Protein AF-A0A061S3H7-F1 (afdb_monomer)

Organism: NCBI:txid582737

Sequence (297 aa):
RRRPVGGPLERPPPAGASPGRLGCLPAARPLRHDGLQQRAEARIRPRRGGVPGLDLLPGVCPAAARQGRCPGGAGGQGDARGRAAIGAPHGLHCLRDSIAAFVAAGLTEPGEAVTSLGSTMAVKMISTVRIDSAAHGIYSHRLGDTWLVGGASNTGGAVLESFFTPEQLRALSERIDPVEPSGLDYYPLLRPGERFPISDPTMEPRLAPRPEDDARFLHGMLEGIARAEAKGYELLRELGASPLKRVLTAGGGASNPKWTAIRQRMLGVDVGVSPQAEASYGAALLARQGASVARAT

Foldseek 3Di:
DDDDDDDDDDDDDDDDDDDDDDDDDDDDDDDDDDDDDDDDPPDPDDPPDDDPPLVQFAAQPLPDDPDDDDPDDDPDPDDDDPCPDPPQDPRLDPDPLVVLLVLLLVDRDFQEKEWEQACWIKIWTKFLDFDDDPLLRWGWGDGHNIITIMGIWQAHVVLVVVPDDPVRLQVLLVVDDLVDQLPAQWQRHPAAAIRPPDRDNGHGGGQPPQDPRVSSSSRNSLLNVLLRVLSRLVSCVVRPGGHHAEYEYAYPCLPRVSSQSNNCVSNVHYYHHRPGSGSVSSSVSNSVVSVVVVVVD

Mean predicted aligned error: 15.89 Å

Nearest PDB structures (foldseek):
  5htn-assembly1_A  TM=9.778E-01  e=8.230E-30  Synechococcus elongatus PCC 7942 = FACHB-805
  5htr-assembly1_A  TM=9.796E-01  e=1.487E-29  Arabidopsis thaliana
  5hu2-assembly1_A  TM=9.783E-01  e=3.207E-29  Synechococcus elongatus PCC 7942 = FACHB-805
  5hty-assembly1_A  TM=9.858E-01  e=9.866E-29  Synechococcus elongatus PCC 7942 = FACHB-805
  5htj-assembly1_A  TM=9.754E-01  e=3.845E-28  Synechococcus elongatus PCC 7942 = FACHB-805

pLDDT: mean 72.45, std 28.97, range [24.91, 98.75]

Radius of gyration: 28.81 Å; Cα contacts (8 Å, |Δi|>4): 438; chains: 1; bounding box: 101×43×80 Å

Solvent-accessible surface area (backbone atoms only — not comparable to full-atom values): 17937 Å² total; per-residue (Å²): 135,81,87,83,90,79,87,87,84,88,87,85,85,91,84,91,85,89,87,87,79,89,83,83,85,84,89,83,83,88,84,85,79,86,87,79,92,76,88,80,87,76,79,81,73,82,78,91,68,81,70,87,72,73,90,59,67,59,54,67,65,74,76,73,98,7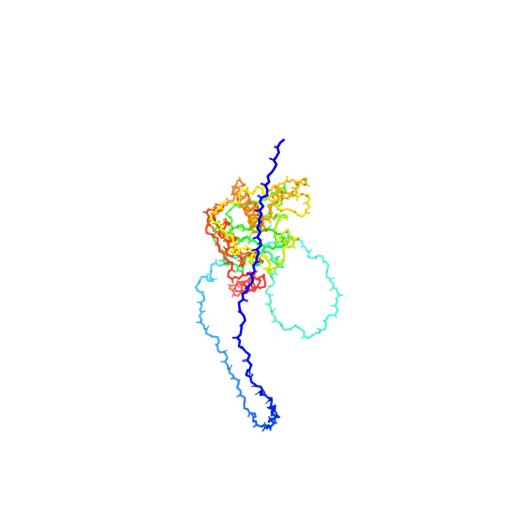4,73,77,78,78,85,70,86,78,92,64,96,71,77,94,81,74,80,75,80,75,82,69,62,96,66,80,68,89,71,55,56,77,57,19,23,49,55,31,48,68,72,72,50,68,9,34,30,41,38,33,32,30,56,40,29,35,44,37,31,30,9,78,40,83,45,73,33,81,76,36,60,28,42,56,41,76,39,40,96,30,17,41,29,34,38,51,26,66,31,38,42,49,47,50,57,74,77,37,53,76,68,50,50,54,62,34,45,73,72,48,64,46,86,57,80,70,85,49,85,30,45,50,39,85,54,63,32,30,40,19,65,54,66,33,73,74,43,65,52,30,68,68,86,70,58,91,51,62,40,58,39,48,43,14,43,55,50,16,48,35,49,46,50,39,47,34,56,49,51,43,38,76,72,56,33,42,66,81,57,34,34,30,24,26,50,75,54,40,78,36,68,47,57,39,45,35,36,22,69,67,60,73,35,59,55,45,63,35,91,33,56,47,30,68,58,13,46,51,53,50,52,52,49,54,49,52,53,69,70,74,109

InterPro domains:
  IPR018485 Carbohydrate kinase FGGY, C-terminal [PF02782] (117-287)
  IPR043129 ATPase, nucleotide binding domain [SSF53067] (109-293)

Structure (mmCIF, N/CA/C/O backbone):
data_AF-A0A061S3H7-F1
#
_entry.id   AF-A0A061S3H7-F1
#
loop_
_atom_site.group_PDB
_atom_site.id
_atom_site.type_symbol
_atom_site.label_atom_id
_atom_site.label_alt_id
_atom_site.label_comp_id
_atom_site.label_asym_id
_atom_site.label_entity_id
_atom_site.label_seq_id
_atom_site.pdbx_PDB_ins_code
_atom_site.Cartn_x
_atom_site.Cartn_y
_atom_site.Cartn_z
_atom_site.occupancy
_atom_site.B_iso_or_equiv
_atom_site.auth_seq_id
_atom_site.auth_comp_id
_atom_site.auth_asym_id
_atom_site.auth_atom_id
_atom_site.pdbx_PDB_model_num
ATOM 1 N N . ARG A 1 1 ? -59.506 9.560 35.217 1.00 39.44 1 ARG A N 1
ATOM 2 C CA . ARG A 1 1 ? -59.726 8.529 36.261 1.00 39.44 1 ARG A CA 1
ATOM 3 C C . ARG A 1 1 ? -58.463 7.668 36.369 1.00 39.44 1 ARG A C 1
ATOM 5 O O . ARG A 1 1 ? -58.117 7.046 35.384 1.00 39.44 1 ARG A O 1
ATOM 12 N N . ARG A 1 2 ? -57.823 7.702 37.550 1.00 41.16 2 ARG A N 1
ATOM 13 C CA . ARG A 1 2 ? -56.927 6.708 38.193 1.00 41.16 2 ARG A CA 1
ATOM 14 C C . ARG A 1 2 ? -55.658 6.200 37.461 1.00 41.16 2 ARG A C 1
ATOM 16 O O . ARG A 1 2 ? -55.736 5.314 36.625 1.00 41.16 2 ARG A O 1
ATOM 23 N N . ARG A 1 3 ? -54.485 6.656 37.942 1.00 43.62 3 ARG A N 1
ATOM 24 C CA . ARG A 1 3 ? -53.347 5.768 38.307 1.00 43.62 3 ARG A CA 1
ATOM 25 C C . ARG A 1 3 ? -53.706 4.993 39.598 1.00 43.62 3 ARG A C 1
ATOM 27 O O . ARG A 1 3 ? -54.633 5.442 40.285 1.00 43.62 3 ARG A O 1
ATOM 34 N N . PRO A 1 4 ? -53.035 3.873 39.941 1.00 58.12 4 PRO A N 1
ATOM 35 C CA . PRO A 1 4 ? -51.851 3.928 40.836 1.00 58.12 4 PRO A CA 1
ATOM 36 C C . PRO A 1 4 ? -50.729 2.893 40.494 1.00 58.12 4 PRO A C 1
ATOM 38 O O . PRO A 1 4 ? -50.997 1.939 39.780 1.00 58.12 4 PRO A O 1
ATOM 41 N N . VAL A 1 5 ? -49.429 3.192 40.716 1.00 42.44 5 VAL A N 1
ATOM 42 C CA . VAL A 1 5 ? -48.539 2.828 41.874 1.00 42.44 5 VAL A CA 1
ATOM 43 C C . VAL A 1 5 ? -48.211 1.317 41.921 1.00 42.44 5 VAL A C 1
ATOM 45 O O . VAL A 1 5 ? -49.127 0.521 41.812 1.00 42.44 5 VAL A O 1
ATOM 48 N N . GLY A 1 6 ? -46.982 0.814 42.098 1.00 35.44 6 GLY A N 1
ATOM 49 C CA . GLY A 1 6 ? -45.671 1.391 42.418 1.00 35.44 6 GLY A CA 1
ATOM 50 C C . GLY A 1 6 ? -44.585 0.291 42.468 1.00 35.44 6 GLY A C 1
ATOM 51 O O . GLY A 1 6 ? -44.902 -0.893 42.389 1.00 35.44 6 GLY A O 1
ATOM 52 N N . GLY A 1 7 ? -43.310 0.687 42.590 1.00 34.28 7 GLY A N 1
ATOM 53 C CA . GLY A 1 7 ? -42.238 -0.188 43.111 1.00 34.28 7 GLY A CA 1
ATOM 54 C C . GLY A 1 7 ? -42.396 -0.406 44.629 1.00 34.28 7 GLY A C 1
ATOM 55 O O . GLY A 1 7 ? -43.337 0.163 45.194 1.00 34.28 7 GLY A O 1
ATOM 56 N N . PRO A 1 8 ? -41.487 -1.134 45.326 1.00 50.72 8 PRO A N 1
ATOM 57 C CA . PRO A 1 8 ? -40.134 -0.586 45.526 1.00 50.72 8 PRO A CA 1
ATOM 58 C C . PRO A 1 8 ? -38.963 -1.566 45.875 1.00 50.72 8 PRO A C 1
ATOM 60 O O . PRO A 1 8 ? -39.169 -2.709 46.264 1.00 50.72 8 PRO A O 1
ATOM 63 N N . LEU A 1 9 ? -37.749 -0.986 45.852 1.00 36.88 9 LEU A N 1
ATOM 64 C CA . LEU A 1 9 ? -36.604 -1.118 46.789 1.00 36.88 9 LEU A CA 1
ATOM 65 C C . LEU A 1 9 ? -35.600 -2.299 46.745 1.00 36.88 9 LEU A C 1
ATOM 67 O O . LEU A 1 9 ? -35.912 -3.459 46.989 1.00 36.88 9 LEU A O 1
ATOM 71 N N . GLU A 1 10 ? -34.335 -1.886 46.575 1.00 37.03 10 GLU A N 1
ATOM 72 C CA . GLU A 1 10 ? -33.063 -2.545 46.909 1.00 37.03 10 GLU A CA 1
ATOM 73 C C . GLU A 1 10 ? -32.956 -3.006 48.375 1.00 37.03 10 GLU A C 1
ATOM 75 O O . GLU A 1 10 ? -33.567 -2.396 49.253 1.00 37.03 10 GLU A O 1
ATOM 80 N N . ARG A 1 11 ? -32.048 -3.965 48.652 1.00 36.50 11 ARG A N 1
ATOM 81 C CA . ARG A 1 11 ? -31.062 -3.912 49.762 1.00 36.50 11 ARG A CA 1
ATOM 82 C C . ARG A 1 11 ? -29.908 -4.947 49.589 1.00 36.50 11 ARG A C 1
ATOM 84 O O . ARG A 1 11 ? -30.074 -5.889 48.821 1.00 36.50 11 ARG A O 1
ATOM 91 N N . PRO A 1 12 ? -28.746 -4.738 50.257 1.00 43.50 12 PRO A N 1
ATOM 92 C CA . PRO A 1 12 ? -27.387 -5.136 49.829 1.00 43.50 12 PRO A CA 1
ATOM 93 C C . PRO A 1 12 ? -26.821 -6.365 50.619 1.00 43.50 12 PRO A C 1
ATOM 95 O O . PRO A 1 12 ? -27.596 -7.012 51.326 1.00 43.50 12 PRO A O 1
ATOM 98 N N . PRO A 1 13 ? -25.519 -6.748 50.501 1.00 49.12 13 PRO A N 1
ATOM 99 C CA . PRO A 1 13 ? -25.018 -8.085 50.852 1.00 49.12 13 PRO A CA 1
ATOM 100 C C . PRO A 1 13 ? -24.582 -8.213 52.326 1.00 49.12 13 PRO A C 1
ATOM 102 O O . PRO A 1 13 ? -24.396 -7.199 53.004 1.00 49.12 13 PRO A O 1
ATOM 105 N N . PRO A 1 14 ? -24.347 -9.439 52.833 1.00 49.34 14 PRO A N 1
ATOM 106 C CA . PRO A 1 14 ? -23.778 -9.631 54.160 1.00 49.34 14 PRO A CA 1
ATOM 107 C C . PRO A 1 14 ? -22.241 -9.553 54.170 1.00 49.34 14 PRO A C 1
ATOM 109 O O . PRO A 1 14 ? -21.552 -10.046 53.278 1.00 49.34 14 PRO A O 1
ATOM 112 N N . ALA A 1 15 ? -21.731 -8.943 55.239 1.00 34.44 15 ALA A N 1
ATOM 113 C CA . ALA A 1 15 ? -20.329 -8.825 55.618 1.00 34.44 15 ALA A CA 1
ATOM 114 C C . ALA A 1 15 ? -19.895 -9.951 56.579 1.00 34.44 15 ALA A C 1
ATOM 116 O O . ALA A 1 15 ? -20.720 -10.463 57.334 1.00 34.44 15 ALA A O 1
ATOM 117 N N . GLY A 1 16 ? -18.584 -10.229 56.644 1.00 30.44 16 GLY A N 1
ATOM 118 C CA . GLY A 1 16 ? -17.950 -10.739 57.868 1.00 30.44 16 GLY A CA 1
ATOM 119 C C . GLY A 1 16 ? -16.789 -11.721 57.688 1.00 30.44 16 GLY A C 1
ATOM 120 O O . GLY A 1 16 ? -17.028 -12.916 57.584 1.00 30.44 16 GLY A O 1
ATOM 121 N N . ALA A 1 17 ? -15.546 -11.220 57.752 1.00 29.94 17 ALA A N 1
ATOM 122 C CA . ALA A 1 17 ? -14.460 -11.735 58.610 1.00 29.94 17 ALA A CA 1
ATOM 123 C C . ALA A 1 17 ? -13.180 -10.879 58.442 1.00 29.94 17 ALA A C 1
ATOM 125 O O . ALA A 1 17 ? -12.615 -10.792 57.354 1.00 29.94 17 ALA A O 1
ATOM 126 N N . SER A 1 18 ? -12.741 -10.246 59.535 1.00 31.77 18 SER A N 1
ATOM 127 C CA . SER A 1 18 ? -11.496 -9.460 59.675 1.00 31.77 18 SER A CA 1
ATOM 128 C C . SER A 1 18 ? -10.339 -10.337 60.243 1.00 31.77 18 SER A C 1
ATOM 130 O O . SER A 1 18 ? -10.471 -11.557 60.264 1.00 31.77 18 SER A O 1
ATOM 132 N N . PRO A 1 19 ? -9.207 -9.790 60.745 1.00 38.84 19 PRO A N 1
ATOM 133 C CA . PRO A 1 19 ? -7.972 -9.559 59.992 1.00 38.84 19 PRO A CA 1
ATOM 134 C C . PRO A 1 19 ? -6.742 -10.304 60.575 1.00 38.84 19 PRO A C 1
ATOM 136 O O . PRO A 1 19 ? -6.581 -10.443 61.788 1.00 38.84 19 PRO A O 1
ATOM 139 N N . GLY A 1 20 ? -5.822 -10.736 59.708 1.00 28.61 20 GLY A N 1
ATOM 140 C CA . GLY A 1 20 ? -4.543 -11.359 60.077 1.00 28.61 20 GLY A CA 1
ATOM 141 C C . GLY A 1 20 ? -3.378 -10.364 60.096 1.00 28.61 20 GLY A C 1
ATOM 142 O O . GLY A 1 20 ? -3.193 -9.590 59.165 1.00 28.61 20 GLY A O 1
ATOM 143 N N . ARG A 1 21 ? -2.628 -10.391 61.197 1.00 29.12 21 ARG A N 1
ATOM 144 C CA . ARG A 1 21 ? -1.597 -9.452 61.666 1.00 29.12 21 ARG A CA 1
ATOM 145 C C . ARG A 1 21 ? -0.281 -9.405 60.863 1.00 29.12 21 ARG A C 1
ATOM 147 O O . ARG A 1 21 ? 0.168 -10.413 60.341 1.00 29.12 21 ARG A O 1
ATOM 154 N N . LEU A 1 22 ? 0.343 -8.221 60.954 1.00 26.39 22 LEU A N 1
ATOM 155 C CA . LEU A 1 22 ? 1.768 -7.875 61.152 1.00 26.39 22 LEU A CA 1
ATOM 156 C C . LEU A 1 22 ? 2.885 -8.759 60.560 1.00 26.39 22 LEU A C 1
ATOM 158 O O . LEU A 1 22 ? 3.053 -9.913 60.935 1.00 26.39 22 LEU A O 1
ATOM 162 N N . GLY A 1 23 ? 3.810 -8.098 59.853 1.00 26.81 23 GLY A N 1
ATOM 163 C CA . GLY A 1 23 ? 5.184 -8.567 59.665 1.00 26.81 23 GLY A CA 1
ATOM 164 C C . GLY A 1 23 ? 6.078 -7.510 59.015 1.00 26.81 23 GLY A C 1
ATOM 165 O O . GLY A 1 23 ? 6.097 -7.377 57.797 1.00 26.81 23 GLY A O 1
ATOM 166 N N . CYS A 1 24 ? 6.796 -6.744 59.837 1.00 25.70 24 CYS A N 1
ATOM 167 C CA . CYS A 1 24 ? 7.826 -5.792 59.426 1.00 25.70 24 CYS A CA 1
ATOM 168 C C . CYS A 1 24 ? 9.100 -6.487 58.892 1.00 25.70 24 CYS A C 1
ATOM 170 O O . CYS A 1 24 ? 9.495 -7.537 59.386 1.00 25.70 24 CYS A O 1
ATOM 172 N N . LEU A 1 25 ? 9.733 -5.808 57.926 1.00 27.42 25 LEU A N 1
ATOM 173 C CA . LEU A 1 25 ? 11.150 -5.773 57.498 1.00 27.42 25 LEU A CA 1
ATOM 174 C C . LEU A 1 25 ? 12.216 -6.292 58.507 1.00 27.42 25 LEU A C 1
ATOM 176 O O . LEU A 1 25 ? 12.049 -6.122 59.714 1.00 27.42 25 LEU A O 1
ATOM 180 N N . PRO A 1 26 ? 13.379 -6.792 58.023 1.00 32.06 26 PRO A N 1
ATOM 181 C CA . PRO A 1 26 ? 14.458 -5.851 57.700 1.00 32.06 26 PRO A CA 1
ATOM 182 C C . PRO A 1 26 ? 15.217 -6.110 56.392 1.00 32.06 26 PRO A C 1
ATOM 184 O O . PRO A 1 26 ? 15.457 -7.234 55.959 1.00 32.06 26 PRO A O 1
ATOM 187 N N . ALA A 1 27 ? 15.664 -4.995 55.818 1.00 30.27 27 ALA A N 1
ATOM 188 C CA . ALA A 1 27 ? 16.750 -4.915 54.860 1.00 30.27 27 ALA A CA 1
ATOM 189 C C . ALA A 1 27 ? 18.081 -5.338 55.509 1.00 30.27 27 ALA A C 1
ATOM 191 O O . ALA A 1 27 ? 18.390 -4.919 56.626 1.00 30.27 27 ALA A O 1
ATOM 192 N N . ALA A 1 28 ? 18.899 -6.093 54.774 1.00 29.50 28 ALA A N 1
ATOM 193 C CA . ALA A 1 28 ? 20.300 -6.336 55.096 1.00 29.50 28 ALA A CA 1
ATOM 194 C C . ALA A 1 28 ? 21.206 -5.791 53.978 1.00 29.50 28 ALA A C 1
ATOM 196 O O . ALA A 1 28 ? 20.881 -5.829 52.795 1.00 29.50 28 ALA A O 1
ATOM 197 N N . ARG A 1 29 ? 22.312 -5.205 54.434 1.00 29.91 29 ARG A N 1
ATOM 198 C CA . ARG A 1 29 ? 23.275 -4.312 53.773 1.00 29.91 29 ARG A CA 1
ATOM 199 C C . ARG A 1 29 ? 24.302 -5.056 52.882 1.00 29.91 29 ARG A C 1
ATOM 201 O O . ARG A 1 29 ? 24.306 -6.282 52.863 1.00 29.91 29 ARG A O 1
ATOM 208 N N . PRO A 1 30 ? 25.162 -4.328 52.135 1.00 31.45 30 PRO A N 1
ATOM 209 C CA . PRO A 1 30 ? 25.838 -4.820 50.938 1.00 31.45 30 PRO A CA 1
ATOM 210 C C . PRO A 1 30 ? 27.114 -5.606 51.249 1.00 31.45 30 PRO A C 1
ATOM 212 O O . PRO A 1 30 ? 27.861 -5.255 52.161 1.00 31.45 30 PRO A O 1
ATOM 215 N N . LEU A 1 31 ? 27.419 -6.598 50.414 1.00 28.25 31 LEU A N 1
ATOM 216 C CA . LEU A 1 31 ? 28.739 -7.219 50.358 1.00 28.25 31 LEU A CA 1
ATOM 217 C C . LEU A 1 31 ? 29.542 -6.582 49.221 1.00 28.25 31 LEU A C 1
ATOM 219 O O . LEU A 1 31 ? 29.260 -6.791 48.043 1.00 28.25 31 LEU A O 1
ATOM 223 N N . ARG A 1 32 ? 30.553 -5.794 49.598 1.00 26.86 32 ARG A N 1
ATOM 224 C CA . ARG A 1 32 ? 31.748 -5.594 48.777 1.00 26.86 32 ARG A CA 1
ATOM 225 C C . ARG A 1 32 ? 32.655 -6.800 48.994 1.00 26.86 32 ARG A C 1
ATOM 227 O O . ARG A 1 32 ? 32.932 -7.133 50.142 1.00 26.86 32 ARG A O 1
ATOM 234 N N . HIS A 1 33 ? 33.170 -7.375 47.918 1.00 30.95 33 HIS A N 1
ATOM 235 C CA . HIS A 1 33 ? 34.517 -7.928 47.923 1.00 30.95 33 HIS A CA 1
ATOM 236 C C . HIS A 1 33 ? 35.114 -7.803 46.523 1.00 30.95 33 HIS A C 1
ATOM 238 O O . HIS A 1 33 ? 34.545 -8.266 45.537 1.00 30.95 33 HIS A O 1
ATOM 244 N N . ASP A 1 34 ? 36.240 -7.100 46.484 1.00 28.55 34 ASP A N 1
ATOM 245 C CA . ASP A 1 34 ? 37.143 -6.966 45.355 1.00 28.55 34 ASP A CA 1
ATOM 246 C C . ASP A 1 34 ? 37.709 -8.317 44.906 1.00 28.55 34 ASP A C 1
ATOM 248 O O . ASP A 1 34 ? 37.960 -9.205 45.721 1.00 28.55 34 ASP A O 1
ATOM 252 N N . GLY A 1 35 ? 38.041 -8.378 43.614 1.00 26.84 35 GLY A N 1
ATOM 253 C CA . GLY A 1 35 ? 39.156 -9.178 43.119 1.00 26.84 35 GLY A CA 1
ATOM 254 C C . GLY A 1 35 ? 38.777 -10.452 42.376 1.00 26.84 35 GLY A C 1
ATOM 255 O O . GLY A 1 35 ? 38.646 -11.506 42.980 1.00 26.84 35 GLY A O 1
ATOM 256 N N . LEU A 1 36 ? 38.731 -10.375 41.043 1.00 29.34 36 LEU A N 1
ATOM 257 C CA . LEU A 1 36 ? 39.666 -11.112 40.182 1.00 29.34 36 LEU A CA 1
ATOM 258 C C . LEU A 1 36 ? 39.387 -10.809 38.707 1.00 29.34 36 LEU A C 1
ATOM 260 O O . LEU A 1 36 ? 38.367 -11.178 38.131 1.00 29.34 36 LEU A O 1
ATOM 264 N N . GLN A 1 37 ? 40.357 -10.128 38.100 1.00 31.62 37 GLN A N 1
ATOM 265 C CA . GLN A 1 37 ? 40.555 -10.078 36.661 1.00 31.62 37 GLN A CA 1
ATOM 266 C C . GLN A 1 37 ? 40.664 -11.504 36.117 1.00 31.62 37 GLN A C 1
ATOM 268 O O . GLN A 1 37 ? 41.562 -12.236 36.522 1.00 31.62 37 GLN A O 1
ATOM 273 N N . GLN A 1 38 ? 39.846 -11.858 35.130 1.00 28.80 38 GLN A N 1
ATOM 274 C CA . GLN A 1 38 ? 40.261 -12.787 34.084 1.00 28.80 38 GLN A CA 1
ATOM 275 C C . GLN A 1 38 ? 39.504 -12.487 32.790 1.00 28.80 38 GLN A C 1
ATOM 277 O O . GLN A 1 38 ? 38.282 -12.380 32.739 1.00 28.80 38 GLN A O 1
ATOM 282 N N . ARG A 1 39 ? 40.307 -12.258 31.753 1.00 30.11 39 ARG A N 1
ATOM 283 C CA . ARG A 1 39 ? 39.935 -11.901 30.389 1.00 30.11 39 ARG A CA 1
ATOM 284 C C . ARG A 1 39 ? 39.116 -13.026 29.754 1.00 30.11 39 ARG A C 1
ATOM 286 O O . ARG A 1 39 ? 39.580 -14.159 29.712 1.00 30.11 39 ARG A O 1
ATOM 293 N N . ALA A 1 40 ? 37.973 -12.688 29.167 1.00 27.59 40 ALA A N 1
ATOM 294 C CA . ALA A 1 40 ? 37.271 -13.541 28.213 1.00 27.59 40 ALA A CA 1
ATOM 295 C C . ALA A 1 40 ? 37.192 -12.820 26.859 1.00 27.59 40 ALA A C 1
ATOM 297 O O . ALA A 1 40 ? 36.178 -12.231 26.493 1.00 27.59 40 ALA A O 1
ATOM 298 N N . GLU A 1 41 ? 38.293 -12.856 26.106 1.00 29.50 41 GLU A N 1
ATOM 299 C CA . GLU A 1 41 ? 38.281 -12.600 24.664 1.00 29.50 41 GLU A CA 1
ATOM 300 C C . GLU A 1 41 ? 37.676 -13.826 23.962 1.00 29.50 41 GLU A C 1
ATOM 302 O O . GLU A 1 41 ? 38.378 -14.715 23.479 1.00 29.50 41 GLU A O 1
ATOM 307 N N . ALA A 1 42 ? 36.346 -13.902 23.916 1.00 27.47 42 ALA A N 1
ATOM 308 C CA . ALA A 1 42 ? 35.659 -14.868 23.071 1.00 27.47 42 ALA A CA 1
ATOM 309 C C . ALA A 1 42 ? 35.691 -14.367 21.619 1.00 27.47 42 ALA A C 1
ATOM 311 O O . ALA A 1 42 ? 34.879 -13.547 21.192 1.00 27.47 42 ALA A O 1
ATOM 312 N N . ARG A 1 43 ? 36.662 -14.872 20.849 1.00 26.41 43 ARG A N 1
ATOM 313 C CA . ARG A 1 43 ? 36.707 -14.766 19.385 1.00 26.41 43 ARG A CA 1
ATOM 314 C C . ARG A 1 43 ? 35.405 -15.301 18.784 1.00 26.41 43 ARG A C 1
ATOM 316 O O . ARG A 1 43 ? 35.239 -16.510 18.631 1.00 26.41 43 ARG A O 1
ATOM 323 N N . ILE A 1 44 ? 34.524 -14.404 18.352 1.00 27.41 44 ILE A N 1
ATOM 324 C CA . ILE A 1 44 ? 33.447 -14.735 17.419 1.00 27.41 44 ILE A CA 1
ATOM 325 C C . ILE A 1 44 ? 34.105 -14.991 16.056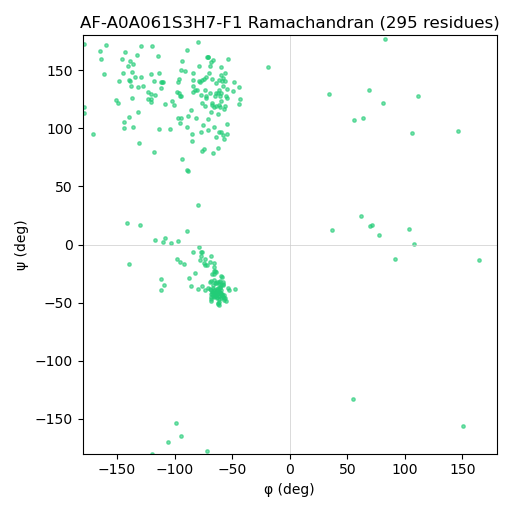 1.00 27.41 44 ILE A C 1
ATOM 327 O O . ILE A 1 44 ? 34.464 -14.066 15.330 1.00 27.41 44 ILE A O 1
ATOM 331 N N . ARG A 1 45 ? 34.317 -16.267 15.713 1.00 24.91 45 ARG A N 1
ATOM 332 C CA . ARG A 1 45 ? 34.593 -16.665 14.326 1.00 24.91 45 ARG A CA 1
ATOM 333 C C . ARG A 1 45 ? 33.285 -16.534 13.536 1.00 24.91 45 ARG A C 1
ATOM 335 O O . ARG A 1 45 ? 32.297 -17.139 13.954 1.00 24.91 45 ARG A O 1
ATOM 342 N N . PRO A 1 46 ? 33.241 -15.827 12.396 1.00 28.17 46 PRO A N 1
ATOM 343 C CA . PRO A 1 46 ? 32.057 -15.854 11.554 1.00 28.17 46 PRO A CA 1
ATOM 344 C C . PRO A 1 46 ? 31.923 -17.259 10.957 1.00 28.17 46 PRO A C 1
ATOM 346 O O . PRO A 1 46 ? 32.817 -17.743 10.257 1.00 28.17 46 PRO A O 1
ATOM 349 N N . ARG A 1 47 ? 30.806 -17.939 11.244 1.00 26.19 47 ARG A N 1
ATOM 350 C CA . ARG A 1 47 ? 30.400 -19.117 10.472 1.00 26.19 47 ARG A CA 1
ATOM 351 C C . ARG A 1 47 ? 30.179 -18.660 9.030 1.00 26.19 47 ARG A C 1
ATOM 353 O O . ARG A 1 47 ? 29.328 -17.813 8.776 1.00 26.19 47 ARG A O 1
ATOM 360 N N . ARG A 1 48 ? 30.932 -19.238 8.089 1.00 32.19 48 ARG A N 1
ATOM 361 C CA . ARG A 1 48 ? 30.603 -19.229 6.657 1.00 32.19 48 ARG A CA 1
ATOM 362 C C . ARG A 1 48 ? 29.339 -20.069 6.454 1.00 32.19 48 ARG A C 1
ATOM 364 O O . ARG A 1 48 ? 29.419 -21.237 6.102 1.00 32.19 48 ARG A O 1
ATOM 371 N N . GLY A 1 49 ? 28.184 -19.490 6.752 1.00 27.12 49 GLY A N 1
ATOM 372 C CA . GLY A 1 49 ? 26.899 -19.950 6.245 1.00 27.12 49 GLY A CA 1
ATOM 373 C C . GLY A 1 49 ? 26.488 -18.978 5.155 1.00 27.12 49 GLY A C 1
ATOM 374 O O . GLY A 1 49 ? 26.060 -17.870 5.466 1.00 27.12 49 GLY A O 1
ATOM 375 N N . GLY A 1 50 ? 26.708 -19.343 3.892 1.00 27.52 50 GLY A N 1
ATOM 376 C CA . GLY A 1 50 ? 26.142 -18.594 2.776 1.00 27.52 50 GLY A CA 1
ATOM 377 C C . GLY A 1 50 ? 24.623 -18.625 2.896 1.00 27.52 50 GLY A C 1
ATOM 378 O O . GLY A 1 50 ? 24.043 -19.693 3.075 1.00 27.52 50 GLY A O 1
ATOM 379 N N . VAL A 1 51 ? 23.991 -17.456 2.849 1.00 34.44 51 VAL A N 1
ATOM 380 C CA . VAL A 1 51 ? 22.537 -17.360 2.712 1.00 34.44 51 VAL A CA 1
ATOM 381 C C . VAL A 1 51 ? 22.223 -17.727 1.253 1.00 34.44 51 VAL A C 1
ATOM 383 O O . VAL A 1 51 ? 22.757 -17.060 0.361 1.00 34.44 51 VAL A O 1
ATOM 386 N N . PRO A 1 52 ? 21.443 -18.787 0.972 1.00 27.78 52 PRO A N 1
ATOM 387 C CA . PRO A 1 52 ? 21.121 -19.166 -0.403 1.00 27.78 52 PRO A CA 1
ATOM 388 C C . PRO A 1 52 ? 20.346 -18.034 -1.099 1.00 27.78 52 PRO A C 1
ATOM 390 O O . PRO A 1 52 ? 19.407 -17.501 -0.515 1.00 27.78 52 PRO A O 1
ATOM 393 N N . GLY A 1 53 ? 20.740 -17.662 -2.324 1.00 34.28 53 GLY A N 1
ATOM 394 C CA . GLY A 1 53 ? 20.023 -16.686 -3.169 1.00 34.28 53 GLY A CA 1
ATOM 395 C C . GLY A 1 53 ? 20.680 -15.308 -3.359 1.00 34.28 53 GLY A C 1
ATOM 396 O O . GLY A 1 53 ? 20.133 -14.469 -4.064 1.00 34.28 53 GLY A O 1
ATOM 397 N N . LEU A 1 54 ? 21.857 -15.050 -2.775 1.00 37.47 54 LEU A N 1
ATOM 398 C CA . LEU A 1 54 ? 22.512 -13.728 -2.818 1.00 37.47 54 LEU A CA 1
ATOM 399 C C . LEU A 1 54 ? 23.159 -13.339 -4.162 1.00 37.47 54 LEU A C 1
ATOM 401 O O . LEU A 1 54 ? 23.433 -12.156 -4.363 1.00 37.47 54 LEU A O 1
ATOM 405 N N . ASP A 1 55 ? 23.383 -14.297 -5.063 1.00 36.41 55 ASP A N 1
ATOM 406 C CA . ASP A 1 55 ? 23.946 -14.051 -6.403 1.00 36.41 55 ASP A CA 1
ATOM 407 C C . ASP A 1 55 ? 22.901 -13.504 -7.400 1.00 36.41 55 ASP A C 1
ATOM 409 O O . ASP A 1 55 ? 23.232 -13.199 -8.542 1.00 36.41 55 ASP A O 1
ATOM 413 N N . LEU A 1 56 ? 21.640 -13.357 -6.968 1.00 38.56 56 LEU A N 1
ATOM 414 C CA . LEU A 1 56 ? 20.499 -12.984 -7.813 1.00 38.56 56 LEU A CA 1
ATOM 415 C C . LEU A 1 56 ? 20.049 -11.523 -7.667 1.00 38.56 56 LEU A C 1
ATOM 417 O O . LEU A 1 56 ? 19.092 -11.123 -8.324 1.00 38.56 56 LEU A O 1
ATOM 421 N N . LEU A 1 57 ? 20.705 -10.701 -6.835 1.00 41.97 57 LEU A N 1
ATOM 422 C CA . LEU A 1 57 ? 20.325 -9.288 -6.731 1.00 41.97 57 LEU A CA 1
ATOM 423 C C . LEU A 1 57 ? 20.617 -8.580 -8.068 1.00 41.97 57 LEU A C 1
ATOM 425 O O . LEU A 1 57 ? 21.783 -8.526 -8.473 1.00 41.97 57 LEU A O 1
ATOM 429 N N . PRO A 1 58 ? 19.608 -8.020 -8.763 1.00 44.81 58 PRO A N 1
ATOM 430 C CA . PRO A 1 58 ? 19.820 -7.360 -10.042 1.00 44.81 58 PRO A CA 1
ATOM 431 C C . PRO A 1 58 ? 20.793 -6.197 -9.857 1.00 44.81 58 PRO A C 1
ATOM 433 O O . PRO A 1 58 ? 20.575 -5.307 -9.034 1.00 44.81 58 PRO A O 1
ATOM 436 N N . GLY A 1 59 ? 21.887 -6.211 -10.620 1.00 38.94 59 GLY A N 1
ATOM 437 C CA . GLY A 1 59 ? 22.897 -5.163 -10.556 1.00 38.94 59 GLY A CA 1
ATOM 438 C C . GLY A 1 59 ? 22.267 -3.801 -10.824 1.00 38.94 59 GLY A C 1
ATOM 439 O O . GLY A 1 59 ? 21.767 -3.536 -11.918 1.00 38.94 59 GLY A O 1
ATOM 440 N N . VAL A 1 60 ? 22.294 -2.903 -9.842 1.00 43.22 60 VAL A N 1
ATOM 441 C CA . VAL A 1 60 ? 22.021 -1.489 -10.105 1.00 43.22 60 VAL A CA 1
ATOM 442 C C . VAL A 1 60 ? 23.164 -1.007 -10.991 1.00 43.22 60 VAL A C 1
ATOM 444 O O . VAL A 1 60 ? 24.275 -0.802 -10.501 1.00 43.22 60 VAL A O 1
ATOM 447 N N . CYS A 1 61 ? 22.944 -0.890 -12.307 1.00 34.22 61 CYS A N 1
ATOM 448 C CA . CYS A 1 61 ? 23.997 -0.335 -13.149 1.00 34.22 61 CYS A CA 1
ATOM 449 C C . CYS A 1 61 ? 24.315 1.080 -12.678 1.00 34.22 61 CYS A C 1
ATOM 451 O O . CYS A 1 61 ? 23.397 1.818 -12.300 1.00 34.22 61 CYS A O 1
ATOM 453 N N . PRO A 1 62 ? 25.584 1.497 -12.781 1.00 32.59 62 PRO A N 1
ATOM 454 C CA . PRO A 1 62 ? 25.923 2.901 -12.696 1.00 32.59 62 PRO A CA 1
ATOM 455 C C . PRO A 1 62 ? 25.204 3.601 -13.853 1.00 32.59 62 PRO A C 1
ATOM 457 O O . PRO A 1 62 ? 25.638 3.556 -15.003 1.00 32.59 62 PRO A O 1
ATOM 460 N N . ALA A 1 63 ? 24.037 4.181 -13.575 1.00 32.22 63 ALA A N 1
ATOM 461 C CA . ALA A 1 63 ? 23.331 4.982 -14.552 1.00 32.22 63 ALA A CA 1
ATOM 462 C C . ALA A 1 63 ? 24.254 6.145 -14.928 1.00 32.22 63 ALA A C 1
ATOM 464 O O . ALA A 1 63 ? 24.674 6.932 -14.081 1.00 32.22 63 ALA A O 1
ATOM 465 N N . ALA A 1 64 ? 24.608 6.177 -16.209 1.00 30.33 64 ALA A N 1
ATOM 466 C CA . ALA A 1 64 ? 25.491 7.138 -16.835 1.00 30.33 64 ALA A CA 1
ATOM 467 C C . ALA A 1 64 ? 25.207 8.582 -16.388 1.00 30.33 64 ALA A C 1
ATOM 469 O O . ALA A 1 64 ? 24.106 9.083 -16.590 1.00 30.33 64 ALA A O 1
ATOM 470 N N . ALA A 1 65 ? 26.221 9.223 -15.798 1.00 30.27 65 ALA A N 1
ATOM 471 C CA . ALA A 1 65 ? 26.710 10.600 -15.989 1.00 30.27 65 ALA A CA 1
ATOM 472 C C . ALA A 1 65 ? 25.745 11.788 -16.264 1.00 30.27 65 ALA A C 1
ATOM 474 O O . ALA A 1 65 ? 26.218 12.862 -16.634 1.00 30.27 65 ALA A O 1
ATOM 475 N N . ARG A 1 66 ? 24.423 11.676 -16.098 1.00 27.62 66 ARG A N 1
ATOM 476 C CA . ARG A 1 66 ? 23.457 12.757 -16.391 1.00 27.62 66 ARG A CA 1
ATOM 477 C C . ARG A 1 66 ? 22.300 12.875 -15.396 1.00 27.62 66 ARG A C 1
ATOM 479 O O . ARG A 1 66 ? 21.306 13.526 -15.700 1.00 27.62 66 ARG A O 1
ATOM 486 N N . GLN A 1 67 ? 22.422 12.309 -14.198 1.00 31.20 67 GLN A N 1
ATOM 487 C CA . GLN A 1 67 ? 21.574 12.719 -13.074 1.00 31.20 67 GLN A CA 1
ATOM 488 C C . GLN A 1 67 ? 22.355 13.713 -12.217 1.00 31.20 67 GLN A C 1
ATOM 490 O O . GLN A 1 67 ? 23.545 13.527 -11.979 1.00 31.20 67 GLN A O 1
ATOM 495 N N . GLY A 1 68 ? 21.695 14.825 -11.895 1.00 30.41 68 GLY A N 1
ATOM 496 C CA . GLY A 1 68 ? 22.294 16.093 -11.493 1.00 30.41 68 GLY A CA 1
ATOM 497 C C . GLY A 1 68 ? 23.444 15.982 -10.497 1.00 30.41 68 GLY A C 1
ATOM 498 O O . GLY A 1 68 ? 23.375 15.277 -9.494 1.00 30.41 68 GLY A O 1
ATOM 499 N N . ARG A 1 69 ? 24.494 16.750 -10.789 1.00 24.97 69 ARG A N 1
ATOM 500 C CA . ARG A 1 69 ? 25.550 17.130 -9.853 1.00 24.97 69 ARG A CA 1
ATOM 501 C C . ARG A 1 69 ? 24.893 17.505 -8.514 1.00 24.97 69 ARG A C 1
ATOM 503 O O . ARG A 1 69 ? 24.006 18.358 -8.509 1.00 24.97 69 ARG A O 1
ATOM 510 N N . CYS A 1 70 ? 25.303 16.872 -7.411 1.00 27.28 70 CYS A N 1
ATOM 511 C CA . CYS A 1 70 ? 24.896 17.301 -6.071 1.00 27.28 70 CYS A CA 1
ATOM 512 C C . CYS A 1 70 ? 25.140 18.815 -5.948 1.00 27.28 70 CYS A C 1
ATOM 514 O O . CYS A 1 70 ? 26.219 19.274 -6.347 1.00 27.28 70 CYS A O 1
ATOM 516 N N . PRO A 1 71 ? 24.179 19.609 -5.446 1.00 28.19 71 PRO A N 1
ATOM 517 C CA . PRO A 1 71 ? 24.429 21.020 -5.231 1.00 28.19 71 PRO A CA 1
ATOM 518 C C . PRO A 1 71 ? 25.520 21.160 -4.166 1.00 28.19 71 PRO A C 1
ATOM 520 O O . PRO A 1 71 ? 25.352 20.697 -3.046 1.00 28.19 71 PRO A O 1
ATOM 523 N N . GLY A 1 72 ? 26.629 21.784 -4.569 1.00 28.09 72 GLY A N 1
ATOM 524 C CA . GLY A 1 72 ? 27.578 22.486 -3.709 1.00 28.09 72 GLY A CA 1
ATOM 525 C C . GLY A 1 72 ? 28.318 21.643 -2.674 1.00 28.09 72 GLY A C 1
ATOM 526 O O . GLY A 1 72 ? 27.782 21.284 -1.633 1.00 28.09 72 GLY A O 1
ATOM 527 N N . GLY A 1 73 ? 29.617 21.443 -2.905 1.00 36.59 73 GLY A N 1
ATOM 528 C CA . GLY A 1 73 ? 30.535 21.097 -1.831 1.00 36.59 73 GLY A CA 1
ATOM 529 C C . GLY A 1 73 ? 30.470 22.154 -0.729 1.00 36.59 73 GLY A C 1
ATOM 530 O O . GLY A 1 73 ? 30.788 23.318 -0.959 1.00 36.59 73 GLY A O 1
ATOM 531 N N . ALA A 1 74 ? 30.084 21.739 0.473 1.00 30.38 74 ALA A N 1
ATOM 532 C CA . ALA A 1 74 ? 30.399 22.495 1.667 1.00 30.38 74 ALA A CA 1
ATOM 533 C C . ALA A 1 74 ? 31.882 22.253 1.969 1.00 30.38 74 ALA A C 1
ATOM 535 O O . ALA A 1 74 ? 32.277 21.189 2.448 1.00 30.38 74 ALA A O 1
ATOM 536 N N . GLY A 1 75 ? 32.711 23.243 1.640 1.00 35.00 75 GLY A N 1
ATOM 537 C CA . GLY A 1 75 ? 34.021 23.394 2.250 1.00 35.00 75 GLY A CA 1
ATOM 538 C C . GLY A 1 75 ? 33.832 23.564 3.753 1.00 35.00 75 GLY A C 1
ATOM 539 O O . GLY A 1 75 ? 33.526 24.650 4.226 1.00 35.00 75 GLY A O 1
ATOM 540 N N . GLY A 1 76 ? 33.973 22.471 4.492 1.00 27.56 76 GLY A N 1
ATOM 541 C CA . GLY A 1 76 ? 34.062 22.460 5.942 1.00 27.56 76 GLY A CA 1
ATOM 542 C C . GLY A 1 76 ? 35.243 21.584 6.319 1.00 27.56 76 GLY A C 1
ATOM 543 O O . GLY A 1 76 ? 35.242 20.388 6.033 1.00 27.56 76 GLY A O 1
ATOM 544 N N . GLN A 1 77 ? 36.272 22.187 6.910 1.00 36.28 77 GLN A N 1
ATOM 545 C CA . GLN A 1 77 ? 37.390 21.469 7.515 1.00 36.28 77 GLN A CA 1
ATOM 546 C C . GLN A 1 77 ? 36.850 20.648 8.697 1.00 36.28 77 GLN A C 1
ATOM 548 O O . GLN A 1 77 ? 36.697 21.154 9.802 1.00 36.28 77 GLN A O 1
ATOM 553 N N . GLY A 1 78 ? 36.494 19.391 8.429 1.00 29.69 78 GLY A N 1
ATOM 554 C CA . GLY A 1 78 ? 36.157 18.386 9.431 1.00 29.69 78 GLY A CA 1
ATOM 555 C C . GLY A 1 78 ? 37.384 17.538 9.758 1.00 29.69 78 GLY A C 1
ATOM 556 O O . GLY A 1 78 ? 38.037 17.014 8.856 1.00 29.69 78 GLY A O 1
ATOM 557 N N . ASP A 1 79 ? 37.681 17.447 11.050 1.00 28.88 79 ASP A N 1
ATOM 558 C CA . ASP A 1 79 ? 38.868 16.862 11.675 1.00 28.88 79 ASP A CA 1
ATOM 559 C C . ASP A 1 79 ? 39.250 15.451 11.163 1.00 28.88 79 ASP A C 1
ATOM 561 O O . ASP A 1 79 ? 38.418 14.570 10.921 1.00 28.88 79 ASP A O 1
ATOM 565 N N . ALA A 1 80 ? 40.555 15.231 11.002 1.00 32.81 80 ALA A N 1
ATOM 566 C CA . ALA A 1 80 ? 41.187 14.147 10.248 1.00 32.81 80 ALA A CA 1
ATOM 567 C C . ALA A 1 80 ? 41.241 12.790 10.985 1.00 32.81 80 ALA A C 1
ATOM 569 O O . ALA A 1 80 ? 42.191 12.027 10.811 1.00 32.81 80 ALA A O 1
ATOM 570 N N . ARG A 1 81 ? 40.237 12.449 11.805 1.00 30.75 81 ARG A N 1
ATOM 571 C CA . ARG A 1 81 ? 40.239 11.210 12.621 1.00 30.75 81 ARG A CA 1
ATOM 572 C C . ARG A 1 81 ? 39.133 10.196 12.308 1.00 30.75 81 ARG A C 1
ATOM 574 O O . ARG A 1 81 ? 39.079 9.152 12.945 1.00 30.75 81 ARG A O 1
ATOM 581 N N . GLY A 1 82 ? 38.309 10.442 11.286 1.00 27.77 82 GLY A N 1
ATOM 582 C CA . GLY A 1 82 ? 37.235 9.528 10.856 1.00 27.77 82 GLY A CA 1
ATOM 583 C C . GLY A 1 82 ? 37.444 8.828 9.507 1.00 27.77 82 GLY A C 1
ATOM 584 O O . GLY A 1 82 ? 36.563 8.101 9.061 1.00 27.77 82 GLY A O 1
ATOM 585 N N . ARG A 1 83 ? 38.578 9.031 8.821 1.00 29.70 83 ARG A N 1
ATOM 586 C CA . ARG A 1 83 ? 38.867 8.378 7.530 1.00 29.70 83 ARG A CA 1
ATOM 587 C C . ARG A 1 83 ? 39.550 7.025 7.733 1.00 29.70 83 ARG A C 1
ATOM 589 O O . ARG A 1 83 ? 40.679 6.817 7.300 1.00 29.70 83 ARG A O 1
ATOM 596 N N . ALA A 1 84 ? 38.852 6.087 8.368 1.00 30.95 84 ALA A N 1
ATOM 597 C CA . ALA A 1 84 ? 39.137 4.680 8.119 1.00 30.95 84 ALA A CA 1
ATOM 598 C C . ALA A 1 84 ? 38.639 4.378 6.700 1.00 30.95 84 ALA A C 1
ATOM 600 O O . ALA A 1 84 ? 37.442 4.411 6.422 1.00 30.95 84 ALA A O 1
ATOM 601 N N . ALA A 1 85 ? 39.590 4.198 5.789 1.00 34.22 85 ALA A N 1
ATOM 602 C CA . ALA A 1 85 ? 39.380 3.993 4.369 1.00 34.22 85 ALA A CA 1
ATOM 603 C C . ALA A 1 85 ? 38.497 2.765 4.092 1.00 34.22 85 ALA A C 1
ATOM 605 O O . ALA A 1 85 ? 38.982 1.646 3.951 1.00 34.22 85 ALA A O 1
ATOM 606 N N . ILE A 1 86 ? 37.192 2.985 3.942 1.00 35.06 86 ILE A N 1
ATOM 607 C CA . ILE A 1 86 ? 36.371 2.137 3.088 1.00 35.06 86 ILE A CA 1
ATOM 608 C C . ILE A 1 86 ? 36.551 2.731 1.697 1.00 35.06 86 ILE A C 1
ATOM 610 O O . ILE A 1 86 ? 35.928 3.734 1.355 1.00 35.06 86 ILE A O 1
ATOM 614 N N . GLY A 1 87 ? 37.481 2.169 0.926 1.00 27.05 87 GLY A N 1
ATOM 615 C CA . GLY A 1 87 ? 37.600 2.452 -0.499 1.00 27.05 87 GLY A CA 1
ATOM 616 C C . GLY A 1 87 ? 36.321 2.003 -1.196 1.00 27.05 87 GLY A C 1
ATOM 617 O O . GLY A 1 87 ? 36.246 0.884 -1.694 1.00 27.05 87 GLY A O 1
ATOM 618 N N . ALA A 1 88 ? 35.290 2.845 -1.168 1.00 32.44 88 ALA A N 1
ATOM 619 C CA . ALA A 1 88 ? 34.122 2.664 -2.002 1.00 32.44 88 ALA A CA 1
ATOM 620 C C . ALA A 1 88 ? 34.588 2.888 -3.449 1.00 32.44 88 ALA A C 1
ATOM 622 O O . ALA A 1 88 ? 35.157 3.947 -3.735 1.00 32.44 88 ALA A O 1
ATOM 623 N N . PRO A 1 89 ? 34.425 1.909 -4.355 1.00 32.78 89 PRO A N 1
ATOM 624 C CA . PRO A 1 89 ? 34.779 2.108 -5.750 1.00 32.78 89 PRO A CA 1
ATOM 625 C C . PRO A 1 89 ? 34.018 3.321 -6.295 1.00 32.78 89 PRO A C 1
ATOM 627 O O . PRO A 1 89 ? 32.857 3.560 -5.947 1.00 32.78 89 PRO A O 1
ATOM 630 N N . HIS A 1 90 ? 34.709 4.104 -7.121 1.00 30.91 90 HIS A N 1
ATOM 631 C CA . HIS A 1 90 ? 34.198 5.287 -7.803 1.00 30.91 90 HIS A CA 1
ATOM 632 C C . HIS A 1 90 ? 32.971 4.897 -8.648 1.00 30.91 90 HIS A C 1
ATOM 634 O O . HIS A 1 90 ? 33.110 4.454 -9.782 1.00 30.91 90 HIS A O 1
ATOM 640 N N . GLY A 1 91 ? 31.768 4.986 -8.074 1.00 36.09 91 GLY A N 1
ATOM 641 C CA . GLY A 1 91 ? 30.541 4.530 -8.738 1.00 36.09 91 GLY A CA 1
ATOM 642 C C . GLY A 1 91 ? 29.313 4.350 -7.844 1.00 36.09 91 GLY A C 1
ATOM 643 O O . GLY A 1 91 ? 28.204 4.257 -8.373 1.00 36.09 91 GLY A O 1
ATOM 644 N N . LEU A 1 92 ? 29.461 4.346 -6.512 1.00 39.03 92 LEU A N 1
ATOM 645 C CA . LEU A 1 92 ? 28.317 4.300 -5.594 1.00 39.03 92 LEU A CA 1
ATOM 646 C C . LEU A 1 92 ? 27.632 5.679 -5.527 1.00 39.03 92 LEU A C 1
ATOM 648 O O . LEU A 1 92 ? 27.889 6.484 -4.635 1.00 39.03 92 LEU A O 1
ATOM 652 N N . HIS A 1 93 ? 26.792 5.977 -6.520 1.00 45.12 93 HIS A N 1
ATOM 653 C CA . HIS A 1 93 ? 25.916 7.147 -6.496 1.00 45.12 93 HIS A CA 1
ATOM 654 C C . HIS A 1 93 ? 24.989 7.078 -5.275 1.00 45.12 93 HIS A C 1
ATOM 656 O O . HIS A 1 93 ? 24.501 6.001 -4.934 1.00 45.12 93 HIS A O 1
ATOM 662 N N . CYS A 1 94 ? 24.746 8.225 -4.630 1.00 41.56 94 CYS A N 1
ATOM 663 C CA . CYS A 1 94 ? 23.838 8.373 -3.494 1.00 41.56 94 CYS A CA 1
ATOM 664 C C . CYS A 1 94 ? 22.445 7.847 -3.860 1.00 41.56 94 CYS A C 1
ATOM 666 O O . CYS A 1 94 ? 21.637 8.536 -4.484 1.00 41.56 94 CYS A O 1
ATOM 668 N N . LEU A 1 95 ? 22.175 6.595 -3.515 1.00 54.72 95 LEU A N 1
ATOM 669 C CA . LEU A 1 95 ? 20.883 5.988 -3.744 1.00 54.72 95 LEU A CA 1
ATOM 670 C C . LEU A 1 95 ? 19.898 6.580 -2.731 1.00 54.72 95 LEU A C 1
ATOM 672 O O . LEU A 1 95 ? 20.211 6.653 -1.546 1.00 54.72 95 LEU A O 1
ATOM 676 N N . ARG A 1 96 ? 18.709 7.001 -3.174 1.00 61.03 96 ARG A N 1
ATOM 677 C CA . ARG A 1 96 ? 17.665 7.443 -2.236 1.00 61.03 96 ARG A CA 1
ATOM 678 C C . ARG A 1 96 ? 17.276 6.294 -1.308 1.00 61.03 96 ARG A C 1
ATOM 680 O O . ARG A 1 96 ? 17.076 5.175 -1.787 1.00 61.03 96 ARG A O 1
ATOM 687 N N . ASP A 1 97 ? 17.032 6.610 -0.039 1.00 63.62 97 ASP A N 1
ATOM 688 C CA . ASP A 1 97 ? 16.622 5.667 1.015 1.00 63.62 97 ASP A CA 1
ATOM 689 C C . ASP A 1 97 ? 15.488 4.739 0.570 1.00 63.62 97 ASP A C 1
ATOM 691 O O . ASP A 1 97 ? 15.506 3.541 0.824 1.00 63.62 97 ASP A O 1
ATOM 695 N N . SER A 1 98 ? 14.540 5.273 -0.204 1.00 64.62 98 SER A N 1
ATOM 696 C CA . SER A 1 98 ? 13.399 4.515 -0.723 1.00 64.62 98 SER A CA 1
ATOM 697 C C . SER A 1 98 ? 13.757 3.405 -1.729 1.00 64.62 98 SER A C 1
ATOM 699 O O . SER A 1 98 ? 12.981 2.470 -1.898 1.00 64.62 98 SER A O 1
ATOM 701 N N . ILE A 1 99 ? 14.882 3.500 -2.447 1.00 70.81 99 ILE A N 1
ATOM 702 C CA . ILE A 1 99 ? 15.379 2.423 -3.325 1.00 70.81 99 ILE A CA 1
ATOM 703 C C . ILE A 1 99 ? 16.211 1.443 -2.493 1.00 70.81 99 ILE A C 1
ATOM 705 O O . ILE A 1 99 ? 16.128 0.239 -2.702 1.00 70.81 99 ILE A O 1
ATOM 709 N N . ALA A 1 100 ? 16.961 1.936 -1.506 1.00 68.25 100 ALA A N 1
ATOM 710 C CA . ALA A 1 100 ? 17.775 1.085 -0.648 1.00 68.25 100 ALA A CA 1
ATOM 711 C C . ALA A 1 100 ? 16.880 0.180 0.214 1.00 68.25 100 ALA A C 1
ATOM 713 O O . ALA A 1 100 ? 17.076 -1.028 0.238 1.00 68.25 100 ALA A O 1
ATOM 714 N N . ALA A 1 101 ? 15.816 0.726 0.806 1.00 67.12 101 ALA A N 1
ATOM 715 C CA . ALA A 1 101 ? 14.808 -0.051 1.528 1.00 67.12 101 ALA A CA 1
ATOM 716 C C . ALA A 1 101 ? 14.103 -1.090 0.633 1.00 67.12 101 ALA A C 1
ATOM 718 O O . ALA A 1 101 ? 13.753 -2.167 1.104 1.00 67.12 101 ALA A O 1
ATOM 719 N N . PHE A 1 102 ? 13.940 -0.810 -0.667 1.00 77.19 102 PHE A N 1
ATOM 720 C CA . PHE A 1 102 ? 13.432 -1.802 -1.619 1.00 77.19 102 PHE A CA 1
ATOM 721 C C . PHE A 1 102 ? 14.436 -2.944 -1.831 1.00 77.19 102 PHE A C 1
ATOM 723 O O . PHE A 1 102 ? 14.076 -4.110 -1.726 1.00 77.19 102 PHE A O 1
ATOM 730 N N . VAL A 1 103 ? 15.708 -2.619 -2.083 1.00 73.81 103 VAL A N 1
ATOM 731 C CA . VAL A 1 103 ? 16.769 -3.626 -2.267 1.00 73.81 103 VAL A CA 1
ATOM 732 C C . VAL A 1 103 ? 16.956 -4.478 -1.008 1.00 73.81 103 VAL A C 1
ATOM 734 O O . VAL A 1 103 ? 17.211 -5.675 -1.113 1.00 73.81 103 VAL A O 1
ATOM 737 N N . ALA A 1 104 ? 16.766 -3.895 0.179 1.00 74.19 104 ALA A N 1
ATOM 738 C CA . ALA A 1 104 ? 16.784 -4.622 1.446 1.00 74.19 104 ALA A CA 1
ATOM 739 C C . ALA A 1 104 ? 15.740 -5.752 1.497 1.00 74.19 104 ALA A C 1
ATOM 741 O O . ALA A 1 104 ? 16.007 -6.795 2.091 1.00 74.19 104 ALA A O 1
ATOM 742 N N . ALA A 1 105 ? 14.597 -5.586 0.825 1.00 76.56 105 ALA A N 1
ATOM 743 C CA . ALA A 1 105 ? 13.539 -6.591 0.776 1.00 76.56 105 ALA A CA 1
ATOM 744 C C . ALA A 1 105 ? 13.927 -7.853 -0.022 1.00 76.56 105 ALA A C 1
ATOM 746 O O . ALA A 1 105 ? 13.265 -8.879 0.115 1.00 76.56 105 ALA A O 1
ATOM 747 N N . GLY A 1 106 ? 14.996 -7.799 -0.829 1.00 79.94 106 GLY A N 1
ATOM 748 C CA . GLY A 1 106 ? 15.540 -8.958 -1.547 1.00 79.94 106 GLY A CA 1
ATOM 749 C C . GLY A 1 106 ? 14.683 -9.459 -2.713 1.00 79.94 106 GLY A C 1
ATOM 750 O O . GLY A 1 106 ? 14.878 -10.585 -3.158 1.00 79.94 106 GLY A O 1
ATOM 751 N N . LEU A 1 107 ? 13.743 -8.643 -3.194 1.00 84.44 107 LEU A N 1
ATOM 752 C CA . LEU A 1 107 ? 12.880 -8.963 -4.333 1.00 84.44 107 LEU A CA 1
ATOM 753 C C . LEU A 1 107 ? 13.645 -8.809 -5.649 1.00 84.44 107 LEU A C 1
ATOM 755 O O . LEU A 1 107 ? 14.453 -7.887 -5.802 1.00 84.44 107 LEU A O 1
ATOM 759 N N . THR A 1 108 ? 13.386 -9.704 -6.600 1.00 85.94 108 THR A N 1
ATOM 760 C CA . THR A 1 108 ? 14.150 -9.781 -7.858 1.00 85.94 108 THR A CA 1
ATOM 761 C C . THR A 1 108 ? 13.286 -10.041 -9.087 1.00 85.94 108 THR A C 1
ATOM 763 O O . THR A 1 108 ? 13.733 -9.767 -10.202 1.00 85.94 108 THR A O 1
ATOM 766 N N . GLU A 1 109 ? 12.046 -10.507 -8.924 1.00 92.88 109 GLU A N 1
ATOM 767 C CA . GLU A 1 109 ? 11.195 -10.862 -10.055 1.00 92.88 109 GLU A CA 1
ATOM 768 C C . GLU A 1 109 ? 10.234 -9.736 -10.465 1.00 92.88 109 GLU A C 1
ATOM 770 O O . GLU A 1 109 ? 9.630 -9.084 -9.609 1.00 92.88 109 GLU A O 1
ATOM 775 N N . PRO A 1 110 ? 9.979 -9.548 -11.775 1.00 96.44 110 PRO A N 1
ATOM 776 C CA . PRO A 1 110 ? 8.881 -8.707 -12.236 1.00 96.44 110 PRO A CA 1
ATOM 777 C C . PRO A 1 110 ? 7.541 -9.125 -11.621 1.00 96.44 110 PRO A C 1
ATOM 779 O O . PRO A 1 110 ? 7.198 -10.313 -11.602 1.00 96.44 110 PRO A O 1
ATOM 782 N N . GLY A 1 111 ? 6.788 -8.133 -11.149 1.00 96.19 111 GLY A N 1
ATOM 783 C CA . GLY A 1 111 ? 5.541 -8.305 -10.406 1.00 96.19 111 GLY A CA 1
ATOM 784 C C . GLY A 1 111 ? 5.711 -8.363 -8.887 1.00 96.19 111 GLY A C 1
ATOM 785 O O . GLY A 1 111 ? 4.720 -8.246 -8.168 1.00 96.19 111 GLY A O 1
ATOM 786 N N . GLU A 1 112 ? 6.932 -8.509 -8.368 1.00 96.31 112 GLU A N 1
ATOM 787 C CA . GLU A 1 112 ? 7.188 -8.355 -6.936 1.00 96.31 112 GLU A CA 1
ATOM 788 C C . GLU A 1 112 ? 7.244 -6.875 -6.549 1.00 96.31 112 GLU A C 1
ATOM 790 O O . GLU A 1 112 ? 7.800 -6.031 -7.264 1.00 96.31 112 GLU A O 1
ATOM 795 N N . ALA A 1 113 ? 6.664 -6.554 -5.396 1.00 96.19 113 ALA A N 1
ATOM 796 C CA . ALA A 1 113 ? 6.500 -5.183 -4.956 1.00 96.19 113 ALA A CA 1
ATOM 797 C C . ALA A 1 113 ? 6.776 -4.989 -3.463 1.00 96.19 113 ALA A C 1
ATOM 799 O O . ALA A 1 113 ? 6.675 -5.913 -2.658 1.00 96.19 113 ALA A O 1
ATOM 800 N N . VAL A 1 114 ? 7.085 -3.747 -3.094 1.00 95.19 114 VAL A N 1
ATOM 801 C CA . VAL A 1 114 ? 7.125 -3.278 -1.710 1.00 95.19 114 VAL A CA 1
ATOM 802 C C . VAL A 1 114 ? 6.141 -2.129 -1.541 1.00 95.19 114 VAL A C 1
ATOM 804 O O . VAL A 1 114 ? 6.221 -1.136 -2.272 1.00 95.19 114 VAL A O 1
ATOM 807 N N . THR A 1 115 ? 5.288 -2.229 -0.526 1.00 95.69 115 THR A N 1
ATOM 808 C CA . THR A 1 115 ? 4.516 -1.102 0.003 1.00 95.69 115 THR A CA 1
ATOM 809 C C . THR A 1 115 ? 5.159 -0.615 1.290 1.00 95.69 115 THR A C 1
ATOM 811 O O . THR A 1 115 ? 5.324 -1.366 2.251 1.00 95.69 115 THR A O 1
ATOM 814 N N . SER A 1 116 ? 5.513 0.664 1.327 1.00 93.25 116 SER A N 1
ATOM 815 C CA . SER A 1 116 ? 5.967 1.346 2.533 1.00 93.25 116 SER A CA 1
ATOM 816 C C . SER A 1 116 ? 4.781 2.039 3.197 1.00 93.25 116 SER A C 1
ATOM 818 O O . SER A 1 116 ? 4.296 3.049 2.689 1.00 93.25 116 SER A O 1
ATOM 820 N N . LEU A 1 117 ? 4.345 1.516 4.342 1.00 93.75 117 LEU A N 1
ATOM 821 C CA . LEU A 1 117 ? 3.316 2.098 5.206 1.00 93.75 117 LEU A CA 1
ATOM 822 C C . LEU A 1 117 ? 3.985 2.966 6.285 1.00 93.75 117 LEU A C 1
ATOM 824 O O . LEU A 1 117 ? 4.116 2.558 7.443 1.00 93.75 117 LEU A O 1
ATOM 828 N N . GLY A 1 118 ? 4.479 4.137 5.872 1.00 90.12 118 GLY A N 1
ATOM 829 C CA . GLY A 1 118 ? 5.031 5.167 6.759 1.00 90.12 118 GLY A CA 1
ATOM 830 C C . GLY A 1 118 ? 4.009 6.267 7.045 1.00 90.12 118 GLY A C 1
ATOM 831 O O . GLY A 1 118 ? 2.807 6.035 6.936 1.00 90.12 118 GLY A O 1
ATOM 832 N N . SER A 1 119 ? 4.478 7.484 7.353 1.00 90.75 119 SER A N 1
ATOM 833 C CA . SER A 1 119 ? 3.606 8.665 7.477 1.00 90.75 119 SER A CA 1
ATOM 834 C C . SER A 1 119 ? 2.729 8.852 6.233 1.00 90.75 119 SER A C 1
ATOM 836 O O . SER A 1 119 ? 1.542 9.140 6.355 1.00 90.75 119 SER A O 1
ATOM 838 N N . THR A 1 120 ? 3.301 8.596 5.056 1.00 93.94 120 THR A N 1
ATOM 839 C CA . THR A 1 120 ? 2.591 8.416 3.787 1.00 93.94 120 THR A CA 1
ATOM 840 C C . THR A 1 120 ? 2.754 6.986 3.273 1.00 93.94 120 THR A C 1
ATOM 842 O O . THR A 1 120 ? 3.655 6.248 3.693 1.00 93.94 120 THR A O 1
ATOM 845 N N . MET A 1 121 ? 1.886 6.594 2.346 1.00 96.06 121 MET A N 1
ATOM 846 C CA . MET A 1 121 ? 1.945 5.316 1.655 1.00 96.06 121 MET A CA 1
ATOM 847 C C . MET A 1 121 ? 2.699 5.463 0.333 1.00 96.06 121 MET A C 1
ATOM 849 O O . MET A 1 121 ? 2.343 6.280 -0.515 1.00 96.06 121 MET A O 1
ATOM 853 N N . ALA A 1 122 ? 3.705 4.620 0.114 1.00 95.00 122 ALA A N 1
ATOM 854 C CA . ALA A 1 122 ? 4.405 4.533 -1.165 1.00 95.00 122 ALA A CA 1
ATOM 855 C C . ALA A 1 122 ? 4.449 3.092 -1.668 1.00 95.00 122 ALA A C 1
ATOM 857 O O . ALA A 1 122 ? 4.766 2.185 -0.902 1.00 95.00 122 ALA A O 1
ATOM 858 N N . VAL A 1 123 ? 4.196 2.897 -2.961 1.00 95.56 123 VAL A N 1
ATOM 859 C CA . VAL A 1 123 ? 4.282 1.590 -3.623 1.00 95.56 123 VAL A CA 1
ATOM 860 C C . VAL A 1 123 ? 5.443 1.583 -4.607 1.00 95.56 123 VAL A C 1
ATOM 862 O O . VAL A 1 123 ? 5.696 2.571 -5.301 1.00 95.56 123 VAL A O 1
ATOM 865 N N . LYS A 1 124 ? 6.166 0.468 -4.666 1.00 95.06 124 LYS A N 1
ATOM 866 C CA . LYS A 1 124 ? 7.245 0.219 -5.627 1.00 95.06 124 LYS A CA 1
ATOM 867 C C . LYS A 1 124 ? 7.136 -1.203 -6.150 1.00 95.06 124 LYS A C 1
ATOM 869 O O . LYS A 1 124 ? 6.940 -2.111 -5.354 1.00 95.06 124 LYS A O 1
ATOM 874 N N . MET A 1 125 ? 7.298 -1.402 -7.449 1.00 96.00 125 MET A N 1
ATOM 875 C CA . MET A 1 125 ? 7.157 -2.702 -8.102 1.00 96.00 125 MET A CA 1
ATOM 876 C C . MET A 1 125 ? 8.228 -2.895 -9.170 1.00 96.00 125 MET A C 1
ATOM 878 O O . MET A 1 125 ? 8.560 -1.954 -9.896 1.00 96.00 125 MET A O 1
ATOM 882 N N . ILE A 1 126 ? 8.750 -4.115 -9.274 1.00 96.25 126 ILE A N 1
ATOM 883 C CA . ILE A 1 126 ? 9.636 -4.518 -10.368 1.00 96.25 126 ILE A CA 1
ATOM 884 C C . ILE A 1 126 ? 8.781 -4.762 -11.610 1.00 96.25 126 ILE A C 1
ATOM 886 O O . ILE A 1 126 ? 7.808 -5.512 -11.577 1.00 96.25 126 ILE A O 1
ATOM 890 N N . SER A 1 127 ? 9.158 -4.145 -12.721 1.00 97.12 127 SER A N 1
ATOM 891 C CA . SER A 1 127 ? 8.475 -4.239 -14.004 1.00 97.12 127 SER A CA 1
ATOM 892 C C . SER A 1 127 ? 9.483 -4.458 -15.126 1.00 97.12 127 SER A C 1
ATOM 894 O O . SER A 1 127 ? 10.577 -3.893 -15.119 1.00 97.12 127 SER A O 1
ATOM 896 N N . THR A 1 128 ? 9.112 -5.244 -16.132 1.00 97.19 128 THR A N 1
ATOM 897 C CA . THR A 1 128 ? 9.878 -5.349 -17.387 1.00 97.19 128 THR A CA 1
ATOM 898 C C . THR A 1 128 ? 9.725 -4.107 -18.267 1.00 97.19 128 THR A C 1
ATOM 900 O O . THR A 1 128 ? 10.553 -3.855 -19.140 1.00 97.19 128 THR A O 1
ATOM 903 N N . VAL A 1 129 ? 8.695 -3.298 -18.013 1.00 96.56 129 VAL A N 1
ATOM 904 C CA . VAL A 1 129 ? 8.365 -2.088 -18.771 1.00 96.56 129 VAL A CA 1
ATOM 905 C C . VAL A 1 129 ? 8.600 -0.853 -17.908 1.00 96.56 129 VAL A C 1
ATOM 907 O O . VAL A 1 129 ? 8.181 -0.801 -16.748 1.00 96.56 129 VAL A O 1
ATOM 910 N N . ARG A 1 130 ? 9.252 0.157 -18.493 1.00 97.31 130 ARG A N 1
ATOM 911 C CA . ARG A 1 130 ? 9.418 1.482 -17.892 1.00 97.31 130 ARG A CA 1
ATOM 912 C C . ARG A 1 130 ? 8.094 2.236 -17.922 1.00 97.31 130 ARG A C 1
ATOM 914 O O . ARG A 1 130 ? 7.554 2.445 -19.003 1.00 97.31 130 ARG A O 1
ATOM 921 N N . ILE A 1 131 ? 7.645 2.724 -16.770 1.00 96.44 131 ILE A N 1
ATOM 922 C CA . ILE A 1 131 ? 6.422 3.521 -16.638 1.00 96.44 131 ILE A CA 1
ATOM 923 C C . ILE A 1 131 ? 6.745 4.867 -15.987 1.00 96.44 131 ILE A C 1
ATOM 925 O O . ILE A 1 131 ? 7.283 4.925 -14.880 1.00 96.44 131 ILE A O 1
ATOM 929 N N . ASP A 1 132 ? 6.377 5.956 -16.649 1.00 96.19 132 ASP A N 1
ATOM 930 C CA . ASP A 1 132 ? 6.451 7.305 -16.096 1.00 96.19 132 ASP A CA 1
ATOM 931 C C . ASP A 1 132 ? 5.111 8.010 -16.342 1.00 96.19 132 ASP A C 1
ATOM 933 O O . ASP A 1 132 ? 4.551 7.944 -17.435 1.00 96.19 132 ASP A O 1
ATOM 937 N N . SER A 1 133 ? 4.588 8.701 -15.332 1.00 96.38 133 SER A N 1
ATOM 938 C CA . SER A 1 133 ? 3.373 9.507 -15.458 1.00 96.38 133 SER A CA 1
ATOM 939 C C . SER A 1 133 ? 3.504 10.757 -14.604 1.00 96.38 133 SER A C 1
ATOM 941 O O . SER A 1 133 ? 3.385 10.703 -13.381 1.00 96.38 133 SER A O 1
ATOM 943 N N . ALA A 1 134 ? 3.733 11.903 -15.248 1.00 93.50 134 ALA A N 1
ATOM 944 C CA . ALA A 1 134 ? 3.844 13.181 -14.548 1.00 93.50 134 ALA A CA 1
ATOM 945 C C . ALA A 1 134 ? 2.552 13.526 -13.790 1.00 93.50 134 ALA A C 1
ATOM 947 O O . ALA A 1 134 ? 2.623 13.959 -12.639 1.00 93.50 134 ALA A O 1
ATOM 948 N N . ALA A 1 135 ? 1.396 13.254 -14.409 1.00 92.50 135 ALA A N 1
ATOM 949 C CA . ALA A 1 135 ? 0.073 13.494 -13.837 1.00 92.50 135 ALA A CA 1
ATOM 950 C C . ALA A 1 135 ? -0.122 12.770 -12.496 1.00 92.50 135 ALA A C 1
ATOM 952 O O . ALA A 1 135 ? -0.578 13.377 -11.534 1.00 92.50 135 ALA A O 1
ATOM 953 N N . HIS A 1 136 ? 0.301 11.507 -12.404 1.00 94.06 136 HIS A N 1
ATOM 954 C CA . HIS A 1 136 ? 0.155 10.690 -11.192 1.00 94.06 136 HIS A CA 1
ATOM 955 C C . HIS A 1 136 ? 1.417 10.677 -10.315 1.00 94.06 136 HIS A C 1
ATOM 957 O O . HIS A 1 136 ? 1.501 9.950 -9.332 1.00 94.06 136 HIS A O 1
ATOM 963 N N . GLY A 1 137 ? 2.458 11.427 -10.691 1.00 93.00 137 GLY A N 1
ATOM 964 C CA . GLY A 1 137 ? 3.746 11.395 -10.001 1.00 93.00 137 GLY A CA 1
ATOM 965 C C . GLY A 1 137 ? 4.468 10.049 -10.022 1.00 93.00 137 GLY A C 1
ATOM 966 O O . GLY A 1 137 ? 5.292 9.804 -9.140 1.00 93.00 137 GLY A O 1
ATOM 967 N N . ILE A 1 138 ? 4.178 9.203 -11.010 1.00 96.56 138 ILE A N 1
ATOM 968 C CA . ILE A 1 138 ? 4.823 7.902 -11.188 1.00 96.56 138 ILE A CA 1
ATOM 969 C C . ILE A 1 138 ? 6.147 8.104 -11.914 1.00 96.56 138 ILE A C 1
ATOM 971 O O . ILE A 1 138 ? 6.206 8.802 -12.929 1.00 96.56 138 ILE A O 1
ATOM 975 N N . TYR A 1 139 ? 7.200 7.473 -11.407 1.00 94.06 139 TYR A N 1
ATOM 976 C CA . TYR A 1 139 ? 8.515 7.470 -12.038 1.00 94.06 139 TYR A CA 1
ATOM 977 C C . TYR A 1 139 ? 9.176 6.097 -11.933 1.00 94.06 139 TYR A C 1
ATOM 979 O O . TYR A 1 139 ? 8.926 5.333 -10.995 1.00 94.06 139 TYR A O 1
ATOM 987 N N . SER A 1 140 ? 10.061 5.818 -12.885 1.00 93.69 140 SER A N 1
ATOM 988 C CA . SER A 1 140 ? 10.832 4.579 -12.950 1.00 93.69 140 SER A CA 1
ATOM 989 C C . SER A 1 140 ? 12.316 4.779 -12.652 1.00 93.69 140 SER A C 1
ATOM 991 O O . SER A 1 140 ? 12.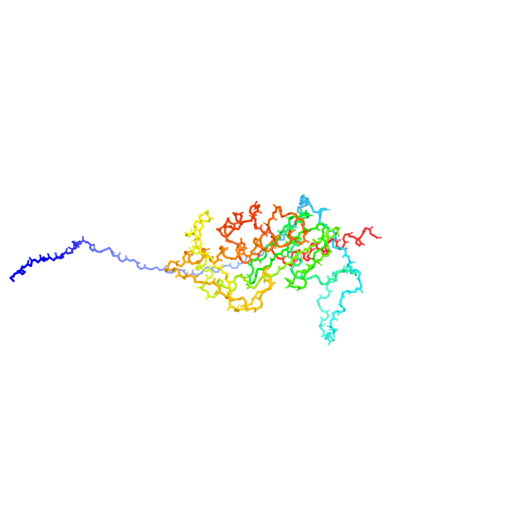959 5.703 -13.152 1.00 93.69 140 SER A O 1
ATOM 993 N N . HIS A 1 141 ? 12.899 3.842 -11.909 1.00 89.88 141 HIS A N 1
ATOM 994 C CA . HIS A 1 141 ? 14.347 3.682 -11.785 1.00 89.88 141 HIS A CA 1
ATOM 995 C C . HIS A 1 141 ? 14.808 2.404 -12.466 1.00 89.88 141 HIS A C 1
ATOM 997 O O . HIS A 1 141 ? 14.176 1.367 -12.330 1.00 89.88 141 HIS A O 1
ATOM 1003 N N . ARG A 1 142 ? 15.941 2.454 -13.163 1.00 88.19 142 ARG A N 1
ATOM 1004 C CA . ARG A 1 142 ? 16.551 1.250 -13.731 1.00 88.19 142 ARG A CA 1
ATOM 1005 C C . ARG A 1 142 ? 17.106 0.363 -12.608 1.00 88.19 142 ARG A C 1
ATOM 1007 O O . ARG A 1 142 ? 17.854 0.858 -11.765 1.00 88.19 142 ARG A O 1
ATOM 1014 N N . LEU A 1 143 ? 16.773 -0.926 -12.623 1.00 83.69 143 LEU A N 1
ATOM 1015 C CA . LEU A 1 143 ? 17.217 -1.942 -11.663 1.00 83.69 143 LEU A CA 1
ATOM 1016 C C . LEU A 1 143 ? 17.619 -3.208 -12.436 1.00 83.69 143 LEU A C 1
ATOM 1018 O O . LEU A 1 143 ? 16.757 -3.955 -12.892 1.00 83.69 143 LEU A O 1
ATOM 1022 N N . GLY A 1 144 ? 18.920 -3.439 -12.644 1.00 84.69 144 GLY A N 1
ATOM 1023 C CA . GLY A 1 144 ? 19.364 -4.466 -13.595 1.00 84.69 144 GLY A CA 1
ATOM 1024 C C . GLY A 1 144 ? 18.751 -4.231 -14.973 1.00 84.69 144 GLY A C 1
ATOM 1025 O O . GLY A 1 144 ? 18.717 -3.090 -15.443 1.00 84.69 144 GLY A O 1
ATOM 1026 N N . ASP A 1 145 ? 18.217 -5.289 -15.567 1.00 87.25 145 ASP A N 1
ATOM 1027 C CA . ASP A 1 145 ? 17.511 -5.251 -16.854 1.00 87.25 145 ASP A CA 1
ATOM 1028 C C . ASP A 1 145 ? 16.003 -4.974 -16.704 1.00 87.25 145 ASP A C 1
ATOM 1030 O O . ASP A 1 145 ? 15.233 -5.098 -17.653 1.00 87.25 145 ASP A O 1
ATOM 1034 N N . THR A 1 146 ? 15.574 -4.576 -15.504 1.00 94.06 146 THR A N 1
ATOM 1035 C CA . THR A 1 146 ? 14.185 -4.253 -15.158 1.00 94.06 146 THR A CA 1
ATOM 1036 C C . THR A 1 146 ? 14.048 -2.800 -14.691 1.00 94.06 146 THR A C 1
ATOM 1038 O O . THR A 1 146 ? 15.016 -2.031 -14.624 1.00 94.06 146 THR A O 1
ATOM 1041 N N . TRP A 1 147 ? 12.822 -2.415 -14.354 1.00 94.75 147 TRP A N 1
ATOM 1042 C CA . TRP A 1 147 ? 12.456 -1.097 -13.861 1.00 94.75 147 TRP A CA 1
ATOM 1043 C C . TRP A 1 147 ? 11.775 -1.205 -12.506 1.00 94.75 147 TRP A C 1
ATOM 1045 O O . TRP A 1 147 ? 10.830 -1.964 -12.331 1.00 94.75 147 TRP A O 1
ATOM 1055 N N . LEU A 1 148 ? 12.222 -0.396 -11.556 1.00 94.88 148 LEU A N 1
ATOM 1056 C CA . LEU A 1 148 ? 11.530 -0.150 -10.306 1.00 94.88 148 LEU A CA 1
ATOM 1057 C C . LEU A 1 148 ? 10.579 1.033 -10.497 1.00 94.88 148 LEU A C 1
ATOM 1059 O O . LEU A 1 148 ? 11.010 2.190 -10.496 1.00 94.88 148 LEU A O 1
ATOM 1063 N N . VAL A 1 149 ? 9.299 0.729 -10.673 1.00 96.44 149 VAL A N 1
ATOM 1064 C CA . VAL A 1 149 ? 8.217 1.692 -10.902 1.00 96.44 149 VAL A CA 1
ATOM 1065 C C . VAL A 1 149 ? 7.519 1.981 -9.580 1.00 96.44 149 VAL A C 1
ATOM 1067 O O . VAL A 1 149 ? 7.291 1.056 -8.803 1.00 96.44 149 VAL A O 1
ATOM 1070 N N . GLY A 1 150 ? 7.143 3.229 -9.305 1.00 95.31 150 GLY A N 1
ATOM 1071 C CA . GLY A 1 150 ? 6.380 3.517 -8.094 1.00 95.31 150 GLY A CA 1
ATOM 1072 C C . GLY A 1 150 ? 5.695 4.874 -8.057 1.00 95.31 150 GLY A C 1
ATOM 1073 O O . GLY A 1 150 ? 6.004 5.769 -8.844 1.00 95.31 150 GLY A O 1
ATOM 1074 N N . GLY A 1 151 ? 4.787 5.005 -7.095 1.00 95.62 151 GLY A N 1
ATOM 1075 C CA . GLY A 1 151 ? 4.022 6.209 -6.778 1.00 95.62 151 GLY A CA 1
ATOM 1076 C C . GLY A 1 151 ? 3.831 6.341 -5.265 1.00 95.62 151 GLY A C 1
ATOM 1077 O O . GLY A 1 151 ? 4.102 5.402 -4.512 1.00 95.62 151 GLY A O 1
ATOM 1078 N N . ALA A 1 152 ? 3.408 7.519 -4.808 1.00 95.69 152 ALA A N 1
ATOM 1079 C CA . ALA A 1 152 ? 3.191 7.792 -3.389 1.00 95.69 152 ALA A CA 1
ATOM 1080 C C . ALA A 1 152 ? 1.896 8.575 -3.178 1.00 95.69 152 ALA A C 1
ATOM 1082 O O . ALA A 1 152 ? 1.717 9.632 -3.780 1.00 95.69 152 ALA A O 1
ATOM 1083 N N . SER A 1 153 ? 1.036 8.037 -2.320 1.00 97.38 153 SER A N 1
ATOM 1084 C CA . SER A 1 153 ? -0.224 8.638 -1.892 1.00 97.38 153 SER A CA 1
ATOM 1085 C C . SER A 1 153 ? -0.010 9.482 -0.641 1.00 97.38 153 SER A C 1
ATOM 1087 O O . SER A 1 153 ? 0.844 9.173 0.192 1.00 97.38 153 SER A O 1
ATOM 1089 N N . ASN A 1 154 ? -0.810 10.534 -0.495 1.00 97.31 154 ASN A N 1
ATOM 1090 C CA . ASN A 1 154 ? -0.845 11.364 0.705 1.00 97.31 154 ASN A CA 1
ATOM 1091 C C . ASN A 1 154 ? -1.546 10.672 1.889 1.00 97.31 154 ASN A C 1
ATOM 1093 O O . ASN A 1 154 ? -1.428 11.146 3.022 1.00 97.31 154 ASN A O 1
ATOM 1097 N N . THR A 1 155 ? -2.250 9.557 1.661 1.00 98.19 155 THR A N 1
ATOM 1098 C CA . THR A 1 155 ? -2.763 8.704 2.740 1.00 98.19 155 THR A CA 1
ATOM 1099 C C . THR A 1 155 ? -1.629 7.948 3.434 1.00 98.19 155 THR A C 1
ATOM 1101 O O . THR A 1 155 ? -0.546 7.787 2.874 1.00 98.19 155 THR A O 1
ATOM 1104 N N . GLY A 1 156 ? -1.861 7.443 4.645 1.00 95.75 156 GLY A N 1
ATOM 1105 C CA . GLY A 1 156 ? -0.881 6.629 5.362 1.00 95.75 156 GLY A CA 1
ATOM 1106 C C . GLY A 1 156 ? -0.990 6.741 6.877 1.00 95.75 156 GLY A C 1
ATOM 1107 O O . GLY A 1 156 ? -2.036 7.089 7.429 1.00 95.75 156 GLY A O 1
ATOM 1108 N N . GLY A 1 157 ? 0.120 6.445 7.551 1.00 94.62 157 GLY A N 1
ATOM 1109 C CA . GLY A 1 157 ? 0.234 6.432 9.006 1.00 94.62 157 GLY A CA 1
ATOM 1110 C C . GLY A 1 157 ? -0.034 7.783 9.661 1.00 94.62 157 GLY A C 1
ATOM 1111 O O . GLY A 1 157 ? -0.646 7.808 10.719 1.00 94.62 157 GLY A O 1
ATOM 1112 N N . ALA A 1 158 ? 0.298 8.905 9.014 1.00 96.56 158 ALA A N 1
ATOM 1113 C CA . ALA A 1 158 ? 0.070 10.231 9.596 1.00 96.56 158 ALA A CA 1
ATOM 1114 C C . ALA A 1 158 ? -1.423 10.522 9.818 1.00 96.56 158 ALA A C 1
ATOM 1116 O O . ALA A 1 158 ? -1.794 11.201 10.774 1.00 96.56 158 ALA A O 1
ATOM 1117 N N . VAL A 1 159 ? -2.295 9.985 8.953 1.00 97.69 159 VAL A N 1
ATOM 1118 C CA . VAL A 1 159 ? -3.745 10.097 9.146 1.00 97.69 159 VAL A CA 1
ATOM 1119 C C . VAL A 1 159 ? -4.161 9.277 10.365 1.00 97.69 159 VAL A C 1
ATOM 1121 O O . VAL A 1 159 ? -4.888 9.787 11.206 1.00 97.69 159 VAL A O 1
ATOM 1124 N N . LEU A 1 160 ? -3.657 8.047 10.511 1.00 98.00 160 LEU A N 1
ATOM 1125 C CA . LEU A 1 160 ? -3.938 7.181 11.666 1.00 98.00 160 LEU A CA 1
ATOM 1126 C C . LEU A 1 160 ? -3.460 7.812 12.987 1.00 98.00 160 LEU A C 1
ATOM 1128 O O . LEU A 1 160 ? -4.210 7.845 13.961 1.00 98.00 160 LEU A O 1
ATOM 1132 N N . GLU A 1 161 ? -2.250 8.370 12.993 1.00 96.75 161 GLU A N 1
ATOM 1133 C CA . GLU A 1 161 ? -1.614 9.026 14.145 1.00 96.75 161 GLU A CA 1
ATOM 1134 C C . GLU A 1 161 ? -2.361 10.286 14.611 1.00 96.75 161 GLU A C 1
ATOM 1136 O O . GLU A 1 161 ? -2.271 10.658 15.779 1.00 96.75 161 GLU A O 1
ATOM 1141 N N . SER A 1 162 ? -3.138 10.930 13.733 1.00 97.62 162 SER A N 1
ATOM 1142 C CA . SER A 1 162 ? -3.985 12.067 14.116 1.00 97.62 162 SER A CA 1
ATOM 1143 C C . SER A 1 162 ? -5.210 11.681 14.955 1.00 97.62 162 SER A C 1
ATOM 1145 O O . SER A 1 162 ? -5.791 12.545 15.612 1.00 97.62 162 SER A O 1
ATOM 1147 N N . PHE A 1 163 ? -5.591 10.398 14.962 1.00 97.94 163 PHE A N 1
ATOM 1148 C CA . PHE A 1 163 ? -6.738 9.887 15.722 1.00 97.94 163 PHE A CA 1
ATOM 1149 C C . PHE A 1 163 ? -6.339 8.964 16.872 1.00 97.94 163 PHE A C 1
ATOM 1151 O O . PHE A 1 163 ? -7.061 8.902 17.866 1.00 97.94 163 PHE A O 1
ATOM 1158 N N . PHE A 1 164 ? -5.224 8.242 16.742 1.00 98.12 164 PHE A N 1
ATOM 1159 C CA . PHE A 1 164 ? -4.869 7.155 17.647 1.00 98.12 164 PHE A CA 1
ATOM 1160 C C . PHE A 1 164 ? -3.383 7.162 18.006 1.00 98.12 164 PHE A C 1
ATOM 1162 O O . PHE A 1 164 ? -2.522 7.340 17.145 1.00 98.12 164 PHE A O 1
ATOM 1169 N N . THR A 1 165 ? -3.071 6.873 19.270 1.00 97.69 165 THR A N 1
ATOM 1170 C CA . THR A 1 165 ? -1.699 6.564 19.691 1.00 97.69 165 THR A CA 1
ATOM 1171 C C . THR A 1 165 ? -1.266 5.182 19.178 1.00 97.69 165 THR A C 1
ATOM 1173 O O . THR A 1 165 ? -2.120 4.339 18.874 1.00 97.69 165 THR A O 1
ATOM 1176 N N . PRO A 1 166 ? 0.045 4.879 19.129 1.00 93.94 166 PRO A N 1
ATOM 1177 C CA . PRO A 1 166 ? 0.531 3.546 18.765 1.00 93.94 166 PRO A CA 1
ATOM 1178 C C . PRO A 1 166 ? -0.081 2.415 19.611 1.00 93.94 166 PRO A C 1
ATOM 1180 O O . PRO A 1 166 ? -0.414 1.345 19.095 1.00 93.94 166 PRO A O 1
ATOM 1183 N N . GLU A 1 167 ? -0.292 2.651 20.908 1.00 96.69 167 GLU A N 1
ATOM 1184 C CA . GLU A 1 167 ? -0.909 1.686 21.822 1.00 96.69 167 GLU A CA 1
ATOM 1185 C C . GLU A 1 167 ? -2.383 1.458 21.486 1.00 96.69 167 GLU A C 1
ATOM 1187 O O . GLU A 1 167 ? -2.839 0.311 21.498 1.00 96.69 167 GLU A O 1
ATOM 1192 N N . GLN A 1 168 ? -3.113 2.528 21.152 1.00 97.94 168 GLN A N 1
ATOM 1193 C CA . GLN A 1 168 ? -4.504 2.442 20.709 1.00 97.94 168 GLN A CA 1
ATOM 1194 C C . GLN A 1 168 ? -4.613 1.705 19.376 1.00 97.94 168 GLN A C 1
ATOM 1196 O O . GLN A 1 168 ? -5.447 0.813 19.259 1.00 97.94 168 GLN A O 1
ATOM 1201 N N . LEU A 1 169 ? -3.743 2.001 18.403 1.00 97.44 169 LEU A N 1
ATOM 1202 C CA . LEU A 1 169 ? -3.716 1.298 17.117 1.00 97.44 169 LEU A CA 1
ATOM 1203 C C . LEU A 1 169 ? -3.539 -0.208 17.309 1.00 97.44 169 LEU A C 1
ATOM 1205 O O . LEU A 1 169 ? -4.287 -0.988 16.718 1.00 97.44 169 LEU A O 1
ATOM 1209 N N . ARG A 1 170 ? -2.605 -0.622 18.172 1.00 96.56 170 ARG A N 1
ATOM 1210 C CA . ARG A 1 170 ? -2.404 -2.037 18.508 1.00 96.56 170 ARG A CA 1
ATOM 1211 C C . ARG A 1 170 ? -3.651 -2.637 19.160 1.00 96.56 170 ARG A C 1
ATOM 1213 O O . ARG A 1 170 ? -4.149 -3.651 18.689 1.00 96.56 170 ARG A O 1
ATOM 1220 N N . ALA A 1 171 ? -4.176 -2.005 20.210 1.00 97.88 171 ALA A N 1
ATOM 1221 C CA . ALA A 1 171 ? -5.310 -2.535 20.970 1.00 97.88 171 ALA A CA 1
ATOM 1222 C C . ALA A 1 171 ? -6.612 -2.612 20.150 1.00 97.88 171 ALA A C 1
ATOM 1224 O O . ALA A 1 171 ? -7.352 -3.589 20.252 1.00 97.88 171 ALA A O 1
ATOM 1225 N N . LEU A 1 172 ? -6.893 -1.599 19.328 1.00 98.44 172 LEU A N 1
ATOM 1226 C CA . LEU A 1 172 ? -8.070 -1.561 18.462 1.00 98.44 172 LEU A CA 1
ATOM 1227 C C . LEU A 1 172 ? -7.948 -2.554 17.305 1.00 98.44 172 LEU A C 1
ATOM 1229 O O . LEU A 1 172 ? -8.940 -3.193 16.967 1.00 98.44 172 LEU A O 1
ATOM 1233 N N . SER A 1 173 ? -6.747 -2.735 16.743 1.00 98.00 173 SER A N 1
ATOM 1234 C CA . SER A 1 173 ? -6.529 -3.694 15.653 1.00 98.00 173 SER A CA 1
ATOM 1235 C C . SER A 1 173 ? -6.862 -5.126 16.065 1.00 98.00 173 SER A C 1
ATOM 1237 O O . SER A 1 173 ? -7.464 -5.848 15.278 1.00 98.00 173 SER A O 1
ATOM 1239 N N . GLU A 1 174 ? -6.569 -5.531 17.305 1.00 97.62 174 GLU A N 1
ATOM 1240 C CA . GLU A 1 174 ? -6.910 -6.878 17.796 1.00 97.62 174 GLU A CA 1
ATOM 1241 C C . GLU A 1 174 ? -8.416 -7.181 17.750 1.00 97.62 174 GLU A C 1
ATOM 1243 O O . GLU A 1 174 ? -8.815 -8.335 17.593 1.00 97.62 174 GLU A O 1
ATOM 1248 N N . ARG A 1 175 ? -9.257 -6.145 17.830 1.00 97.69 175 ARG A N 1
ATOM 1249 C CA . ARG A 1 175 ? -10.722 -6.255 17.784 1.00 97.69 175 ARG A CA 1
ATOM 1250 C C . ARG A 1 175 ? -11.280 -6.317 16.360 1.00 97.69 175 ARG A C 1
ATOM 1252 O O . ARG A 1 175 ? -12.482 -6.502 16.197 1.00 97.69 175 ARG A O 1
ATOM 1259 N N . ILE A 1 176 ? -10.440 -6.133 15.344 1.00 98.12 176 ILE A N 1
ATOM 1260 C CA . ILE A 1 176 ? -10.848 -6.153 13.940 1.00 98.12 176 ILE A CA 1
ATOM 1261 C C . ILE A 1 176 ? -10.885 -7.599 13.444 1.00 98.12 176 ILE A C 1
ATOM 1263 O O . ILE A 1 176 ? -9.923 -8.360 13.608 1.00 98.12 176 ILE A O 1
ATOM 1267 N N . ASP A 1 177 ? -11.984 -7.965 12.790 1.00 97.38 177 ASP A N 1
ATOM 1268 C CA . ASP A 1 177 ? -12.019 -9.120 11.901 1.00 97.38 177 ASP A CA 1
ATOM 1269 C C . ASP A 1 177 ? -11.600 -8.666 10.492 1.00 97.38 177 ASP A C 1
ATOM 1271 O O . ASP A 1 177 ? -12.333 -7.897 9.870 1.00 97.38 177 ASP A O 1
ATOM 1275 N N . PRO A 1 178 ? -10.417 -9.075 9.994 1.00 95.88 178 PRO A N 1
ATOM 1276 C CA . PRO A 1 178 ? -9.909 -8.620 8.704 1.00 95.88 178 PRO A CA 1
ATOM 1277 C C . PRO A 1 178 ? -10.585 -9.304 7.505 1.00 95.88 178 PRO A C 1
ATOM 1279 O O . PRO A 1 178 ? -10.331 -8.912 6.363 1.00 95.88 178 PRO A O 1
ATOM 1282 N N . VAL A 1 179 ? -11.387 -10.351 7.736 1.00 94.56 179 VAL A N 1
ATOM 1283 C CA . VAL A 1 179 ? -12.106 -11.068 6.673 1.00 94.56 179 VAL A CA 1
ATOM 1284 C C . VAL A 1 179 ? -13.359 -10.301 6.268 1.00 94.56 179 VAL A C 1
ATOM 1286 O O . VAL A 1 179 ? -13.651 -10.187 5.075 1.00 94.56 179 VAL A O 1
ATOM 1289 N N . GLU A 1 180 ? -14.045 -9.704 7.238 1.00 94.94 180 GLU A N 1
ATOM 1290 C CA . GLU A 1 180 ? -15.284 -8.962 7.025 1.00 94.94 180 GLU A CA 1
ATOM 1291 C C . GLU A 1 180 ? -15.024 -7.551 6.476 1.00 94.94 180 GLU A C 1
ATOM 1293 O O . GLU A 1 180 ? -14.060 -6.900 6.876 1.00 94.94 180 GLU A O 1
ATOM 1298 N N . PRO A 1 181 ? -15.829 -7.040 5.533 1.00 95.69 181 PRO A N 1
ATOM 1299 C CA . PRO A 1 181 ? -15.745 -5.642 5.120 1.00 95.69 181 PRO A CA 1
ATOM 1300 C C . PRO A 1 181 ? -16.184 -4.692 6.245 1.00 95.69 181 PRO A C 1
ATOM 1302 O O . PRO A 1 181 ? -17.180 -4.944 6.924 1.00 95.69 181 PRO A O 1
ATOM 1305 N N . SER A 1 182 ? -15.526 -3.540 6.405 1.00 96.69 182 SER A N 1
ATOM 1306 C CA . SER A 1 182 ? -15.958 -2.539 7.403 1.00 96.69 182 SER A CA 1
ATOM 1307 C C . SER A 1 182 ? -17.306 -1.882 7.064 1.00 96.69 182 SER A C 1
ATOM 1309 O O . SER A 1 182 ? -18.009 -1.391 7.956 1.00 96.69 182 SER A O 1
ATOM 1311 N N . GLY A 1 183 ? -17.648 -1.855 5.770 1.00 97.06 183 GLY A N 1
ATOM 1312 C CA . GLY A 1 183 ? -18.794 -1.135 5.211 1.00 97.06 183 GLY A CA 1
ATOM 1313 C C . GLY A 1 183 ? -18.580 0.378 5.062 1.00 97.06 183 GLY A C 1
ATOM 1314 O O . GLY A 1 183 ? -19.534 1.092 4.762 1.00 97.06 183 GLY A O 1
ATOM 1315 N N . LEU A 1 184 ? -17.359 0.882 5.279 1.00 98.12 184 LEU A N 1
ATOM 1316 C CA . LEU A 1 184 ? -17.034 2.310 5.262 1.00 98.12 184 LEU A CA 1
ATOM 1317 C C . LEU A 1 184 ? -16.215 2.679 4.016 1.00 98.12 184 LEU A C 1
ATOM 1319 O O . LEU A 1 184 ? -15.098 2.198 3.814 1.00 98.12 184 LEU A O 1
ATOM 1323 N N . ASP A 1 185 ? -16.737 3.592 3.194 1.00 97.75 185 ASP A N 1
ATOM 1324 C CA . ASP A 1 185 ? -16.029 4.104 2.013 1.00 97.75 185 ASP A CA 1
ATOM 1325 C C . ASP A 1 185 ? -15.171 5.332 2.348 1.00 97.75 185 ASP A C 1
ATOM 1327 O O . ASP A 1 185 ? -15.406 6.443 1.879 1.00 97.75 185 ASP A O 1
ATOM 1331 N N . TYR A 1 186 ? -14.162 5.153 3.194 1.00 98.69 186 TYR A N 1
ATOM 1332 C CA . TYR A 1 186 ? -13.210 6.222 3.490 1.00 98.69 186 TYR A CA 1
ATOM 1333 C C . TYR A 1 186 ? -12.154 6.415 2.402 1.00 98.69 186 TYR A C 1
ATOM 1335 O O . TYR A 1 186 ? -11.780 5.475 1.700 1.00 98.69 186 TYR A O 1
ATOM 1343 N N . TYR A 1 187 ? -11.633 7.633 2.327 1.00 98.62 187 TYR A N 1
ATOM 1344 C CA . TYR A 1 187 ? -10.386 7.989 1.665 1.00 98.62 187 TYR A CA 1
ATOM 1345 C C . TYR A 1 187 ? -9.579 8.844 2.661 1.00 98.62 187 TYR A C 1
ATOM 1347 O O . TYR A 1 187 ? -9.772 10.064 2.724 1.00 98.62 187 TYR A O 1
ATOM 1355 N N . PRO A 1 188 ? -8.778 8.209 3.541 1.00 98.19 188 PRO A N 1
ATOM 1356 C CA . PRO A 1 188 ? -8.159 8.895 4.672 1.00 98.19 188 PRO A CA 1
ATOM 1357 C C . PRO A 1 188 ? -7.095 9.893 4.206 1.00 98.19 188 PRO A C 1
ATOM 1359 O O . PRO A 1 188 ? -6.054 9.498 3.694 1.00 98.19 188 PRO A O 1
ATOM 1362 N N . LEU A 1 189 ? -7.321 11.186 4.414 1.00 98.44 189 LEU A N 1
ATOM 1363 C CA . LEU A 1 189 ? -6.351 12.250 4.144 1.00 98.44 189 LEU A CA 1
ATOM 1364 C C . LEU A 1 189 ? -6.343 13.233 5.318 1.00 98.44 189 LEU A C 1
ATOM 1366 O O . LEU A 1 189 ? -7.328 13.351 6.041 1.00 98.44 189 LEU A O 1
ATOM 1370 N N . LEU A 1 190 ? -5.234 13.949 5.514 1.00 97.19 190 LEU A N 1
ATOM 1371 C CA . LEU A 1 190 ? -5.159 15.028 6.512 1.00 97.19 190 LEU A CA 1
ATOM 1372 C C . LEU A 1 190 ? -5.607 16.382 5.955 1.00 97.19 190 LEU A C 1
ATOM 1374 O O . LEU A 1 190 ? -6.044 17.249 6.707 1.00 97.19 190 LEU A O 1
ATOM 1378 N N . ARG A 1 191 ? -5.427 16.596 4.651 1.00 97.06 191 ARG A N 1
ATOM 1379 C CA . ARG A 1 191 ? -5.728 17.845 3.944 1.00 97.06 191 ARG A CA 1
ATOM 1380 C C . ARG A 1 191 ? -6.215 17.514 2.534 1.00 97.06 191 ARG A C 1
ATOM 1382 O O . ARG A 1 191 ? -5.900 16.419 2.063 1.00 97.06 191 ARG A O 1
ATOM 1389 N N . PRO A 1 192 ? -6.920 18.440 1.868 1.00 98.12 192 PRO A N 1
ATOM 1390 C CA . PRO A 1 192 ? -7.313 18.251 0.483 1.00 98.12 192 PRO A CA 1
ATOM 1391 C C . PRO A 1 192 ? -6.110 18.023 -0.433 1.00 98.12 192 PRO A C 1
ATOM 1393 O O . PRO A 1 192 ? -5.054 18.642 -0.257 1.00 98.12 192 PRO A O 1
ATOM 1396 N N . GLY A 1 193 ? -6.304 17.152 -1.417 1.00 96.94 193 GLY A N 1
ATOM 1397 C CA . GLY A 1 193 ? -5.363 16.894 -2.492 1.00 96.94 193 GLY A CA 1
ATOM 1398 C C . GLY A 1 193 ? -4.717 15.516 -2.434 1.00 96.94 193 GLY A C 1
ATOM 1399 O O . GLY A 1 193 ? -4.091 15.116 -1.449 1.00 96.94 193 GLY A O 1
ATOM 1400 N N . GLU A 1 194 ? -4.797 14.820 -3.560 1.00 97.50 194 GLU A N 1
ATOM 1401 C CA . GLU A 1 194 ? -4.146 13.548 -3.811 1.00 97.50 194 GLU A CA 1
ATOM 1402 C C . GLU A 1 194 ? -3.380 13.595 -5.135 1.00 97.50 194 GLU A C 1
ATOM 1404 O O . GLU A 1 194 ? -3.785 14.244 -6.102 1.00 97.50 194 GLU A O 1
ATOM 1409 N N . ARG A 1 195 ? -2.231 12.919 -5.165 1.00 92.50 195 ARG A N 1
ATOM 1410 C CA . ARG A 1 195 ? -1.394 12.829 -6.370 1.00 92.50 195 ARG A CA 1
ATOM 1411 C C . ARG A 1 195 ? -1.418 11.440 -6.992 1.00 92.50 195 ARG A C 1
ATOM 1413 O O . ARG A 1 195 ? -1.316 11.303 -8.209 1.00 92.50 195 ARG A O 1
ATOM 1420 N N . PHE A 1 196 ? -1.496 10.422 -6.148 1.00 97.06 196 PHE A N 1
ATOM 1421 C CA . PHE A 1 196 ? -1.480 9.019 -6.522 1.00 97.06 196 PHE A CA 1
ATOM 1422 C C . PHE A 1 196 ? -2.333 8.248 -5.512 1.00 97.06 196 PHE A C 1
ATOM 1424 O O . PHE A 1 196 ? -2.229 8.522 -4.322 1.00 97.06 196 PHE A O 1
ATOM 1431 N N . PRO A 1 197 ? -3.127 7.257 -5.931 1.00 97.12 197 PRO A N 1
ATOM 1432 C CA . PRO A 1 197 ? -3.357 6.826 -7.311 1.00 97.12 197 PRO A CA 1
ATOM 1433 C C . PRO A 1 197 ? -4.324 7.724 -8.093 1.00 97.12 197 PRO A C 1
ATOM 1435 O O . PRO A 1 197 ? -4.396 7.620 -9.311 1.00 97.12 197 PRO A O 1
ATOM 1438 N N . ILE A 1 198 ? -5.053 8.612 -7.417 1.00 97.38 198 ILE A N 1
ATOM 1439 C CA . ILE A 1 198 ? -5.983 9.556 -8.042 1.00 97.38 198 ILE A CA 1
ATOM 1440 C C . ILE A 1 198 ? -5.282 10.911 -8.122 1.00 97.38 198 ILE A C 1
ATOM 1442 O O . ILE A 1 198 ? -4.868 11.450 -7.100 1.00 97.38 198 ILE A O 1
ATOM 1446 N N . SER A 1 199 ? -5.113 11.447 -9.330 1.00 96.25 199 SER A N 1
ATOM 1447 C CA . SER A 1 199 ? -4.548 12.786 -9.518 1.00 96.25 199 SER A CA 1
ATOM 1448 C C . SER A 1 199 ? -5.661 13.824 -9.400 1.00 96.25 199 SER A C 1
ATOM 1450 O O . SER A 1 199 ? -6.320 14.157 -10.384 1.00 96.25 199 SER A O 1
ATOM 1452 N N . ASP A 1 200 ? -5.903 14.289 -8.177 1.00 97.62 200 ASP A N 1
ATOM 1453 C CA . ASP A 1 200 ? -6.914 15.298 -7.872 1.00 97.62 200 ASP A CA 1
ATOM 1454 C C . ASP A 1 200 ? -6.408 16.219 -6.746 1.00 97.62 200 ASP A C 1
ATOM 1456 O O . ASP A 1 200 ? -6.474 15.861 -5.566 1.00 97.62 200 ASP A O 1
ATOM 1460 N N . PRO A 1 201 ? -5.913 17.429 -7.073 1.00 96.00 201 PRO A N 1
ATOM 1461 C CA . PRO A 1 201 ? -5.396 18.371 -6.081 1.00 96.00 201 PRO A CA 1
ATOM 1462 C C . PRO A 1 201 ? -6.482 18.947 -5.158 1.00 96.00 201 PRO A C 1
ATOM 1464 O O . PRO A 1 201 ? -6.145 19.603 -4.176 1.00 96.00 201 PRO A O 1
ATOM 1467 N N . THR A 1 202 ? -7.761 18.710 -5.456 1.00 97.75 202 THR A N 1
ATOM 1468 C CA . THR A 1 202 ? -8.920 19.170 -4.679 1.00 97.75 202 THR A CA 1
ATOM 1469 C C . THR A 1 202 ? -9.621 18.044 -3.920 1.00 97.75 202 THR A C 1
ATOM 1471 O O . THR A 1 202 ? -10.653 18.281 -3.299 1.00 97.75 202 THR A O 1
ATOM 1474 N N . MET A 1 203 ? -9.070 16.826 -3.936 1.00 97.88 203 MET A N 1
ATOM 1475 C CA . MET A 1 203 ? -9.688 15.666 -3.299 1.00 97.88 203 MET A CA 1
ATOM 1476 C C . MET A 1 203 ? -9.829 15.861 -1.789 1.00 97.88 203 MET A C 1
ATOM 1478 O O . MET A 1 203 ? -8.837 15.864 -1.063 1.00 97.88 203 MET A O 1
ATOM 1482 N N . GLU A 1 204 ? -11.062 15.984 -1.312 1.00 98.25 204 GLU A N 1
ATOM 1483 C CA . GLU A 1 204 ? -11.350 16.165 0.110 1.00 98.25 204 GLU A CA 1
ATOM 1484 C C . GLU A 1 204 ? -11.120 14.875 0.923 1.00 98.25 204 GLU A C 1
ATOM 1486 O O . GLU A 1 204 ? -11.446 13.776 0.453 1.00 98.25 204 GLU A O 1
ATOM 1491 N N . PRO A 1 205 ? -10.621 14.974 2.173 1.00 98.12 205 PRO A N 1
ATOM 1492 C CA . PRO A 1 205 ? -10.597 13.849 3.099 1.00 98.12 205 PRO A CA 1
ATOM 1493 C C . PRO A 1 205 ? -11.987 13.244 3.306 1.00 98.12 205 PRO A C 1
ATOM 1495 O O . PRO A 1 205 ? -12.933 13.936 3.684 1.00 98.12 205 PRO A O 1
ATOM 1498 N N . ARG A 1 206 ? -12.111 11.924 3.139 1.00 98.38 206 ARG A N 1
ATOM 1499 C CA . ARG A 1 206 ? -13.375 11.211 3.363 1.00 98.38 206 ARG A CA 1
ATOM 1500 C C . ARG A 1 206 ? -13.248 10.270 4.555 1.00 98.38 206 ARG A C 1
ATOM 1502 O O . ARG A 1 206 ? -12.707 9.179 4.428 1.00 98.38 206 ARG A O 1
ATOM 1509 N N . LEU A 1 207 ? -13.745 10.705 5.712 1.00 97.94 207 LEU A N 1
ATOM 1510 C CA . LEU A 1 207 ? -13.722 9.960 6.986 1.00 97.94 207 LEU A CA 1
ATOM 1511 C C . LEU A 1 207 ? -15.106 9.898 7.666 1.00 97.94 207 LEU A C 1
ATOM 1513 O O . LEU A 1 207 ? -15.214 9.610 8.856 1.00 97.94 207 LEU A O 1
ATOM 1517 N N . ALA A 1 208 ? -16.171 10.186 6.912 1.00 96.94 208 ALA A N 1
ATOM 1518 C CA . ALA A 1 208 ? -17.554 10.168 7.381 1.00 96.94 208 ALA A CA 1
ATOM 1519 C C . ALA A 1 208 ? -18.366 9.052 6.689 1.00 96.94 208 ALA A C 1
ATOM 1521 O O . ALA A 1 208 ? -18.094 8.754 5.524 1.00 96.94 208 ALA A O 1
ATOM 1522 N N . PRO A 1 209 ? -19.360 8.450 7.373 1.00 97.38 209 PRO A N 1
ATOM 1523 C CA . PRO A 1 209 ? -19.736 8.692 8.773 1.00 97.38 209 PRO A CA 1
ATOM 1524 C C . PRO A 1 209 ? -18.727 8.062 9.741 1.00 97.38 209 PRO A C 1
ATOM 1526 O O . PRO A 1 209 ? -18.260 6.962 9.472 1.00 97.38 209 PRO A O 1
ATOM 1529 N N . ARG A 1 210 ? -18.409 8.713 10.868 1.00 97.44 210 ARG A N 1
ATOM 1530 C CA . ARG A 1 210 ? -17.583 8.112 11.932 1.00 97.44 210 ARG A CA 1
ATOM 1531 C C . ARG A 1 210 ? -18.482 7.301 12.879 1.00 97.44 210 ARG A C 1
ATOM 1533 O O . ARG A 1 210 ? -19.337 7.910 13.520 1.00 97.44 210 ARG A O 1
ATOM 1540 N N . PRO A 1 211 ? -18.331 5.967 12.973 1.00 97.75 211 PRO A N 1
ATOM 1541 C CA . PRO A 1 211 ? -19.077 5.168 13.942 1.00 97.75 211 PRO A CA 1
ATOM 1542 C C . PRO A 1 211 ? -18.620 5.474 15.376 1.00 97.75 211 PRO A C 1
ATOM 1544 O O . PRO A 1 211 ? -17.489 5.905 15.588 1.00 97.75 211 PRO A O 1
ATOM 1547 N N . GLU A 1 212 ? -19.482 5.200 16.359 1.00 97.12 212 GLU A N 1
ATOM 1548 C CA . GLU A 1 212 ? -19.139 5.343 17.786 1.00 97.12 212 GLU A CA 1
ATOM 1549 C C . GLU A 1 212 ? -18.046 4.359 18.231 1.00 97.12 212 GLU A C 1
ATOM 1551 O O . GLU A 1 212 ? -17.258 4.663 19.121 1.00 97.12 212 GLU A O 1
ATOM 1556 N N . ASP A 1 213 ? -17.976 3.180 17.603 1.00 97.88 213 ASP A N 1
ATOM 1557 C CA . ASP A 1 213 ? -16.922 2.207 17.877 1.00 97.88 213 ASP A CA 1
ATOM 1558 C C . ASP A 1 213 ? -15.633 2.556 17.123 1.00 97.88 213 ASP A C 1
ATOM 1560 O O . ASP A 1 213 ? -15.526 2.358 15.907 1.00 97.88 213 ASP A O 1
ATOM 1564 N N . ASP A 1 214 ? -14.620 2.997 17.866 1.00 98.38 214 ASP A N 1
ATOM 1565 C CA . ASP A 1 214 ? -13.296 3.322 17.334 1.00 98.38 214 ASP A CA 1
ATOM 1566 C C . ASP A 1 214 ? -12.614 2.139 16.624 1.00 98.38 214 ASP A C 1
ATOM 1568 O O . ASP A 1 214 ? -11.838 2.361 15.696 1.00 98.38 214 ASP A O 1
ATOM 1572 N N . ALA A 1 215 ? -12.915 0.883 16.985 1.00 98.25 215 ALA A N 1
ATOM 1573 C CA . ALA A 1 215 ? -12.370 -0.270 16.259 1.00 98.25 215 ALA A CA 1
ATOM 1574 C C . ALA A 1 215 ? -12.974 -0.380 14.852 1.00 98.25 215 ALA A C 1
ATOM 1576 O O . ALA A 1 215 ? -12.255 -0.663 13.893 1.00 98.25 215 ALA A O 1
ATOM 1577 N N . ARG A 1 216 ? -14.275 -0.088 14.700 1.00 98.19 216 ARG A N 1
ATOM 1578 C CA . ARG A 1 216 ? -14.921 0.001 13.381 1.00 98.19 216 ARG A CA 1
ATOM 1579 C C . ARG A 1 216 ? -14.420 1.204 12.591 1.00 98.19 216 ARG A C 1
ATOM 1581 O O . ARG A 1 216 ? -14.210 1.076 11.387 1.00 98.19 216 ARG A O 1
ATOM 1588 N N . PHE A 1 217 ? -14.198 2.341 13.252 1.00 98.75 217 PHE A N 1
ATOM 1589 C CA . PHE A 1 217 ? -13.622 3.521 12.606 1.00 98.75 217 PHE A CA 1
ATOM 1590 C C . PHE A 1 217 ? -12.216 3.224 12.066 1.00 98.75 217 PHE A C 1
ATOM 1592 O O . PHE A 1 217 ? -11.955 3.438 10.881 1.00 98.75 217 PHE A O 1
ATOM 1599 N N . LEU A 1 218 ? -11.347 2.635 12.896 1.00 98.75 218 LEU A N 1
ATOM 1600 C CA . LEU A 1 218 ? -10.015 2.195 12.486 1.00 98.75 218 LEU A CA 1
ATOM 1601 C C . LEU A 1 218 ? -10.093 1.184 11.338 1.00 98.75 218 LEU A C 1
ATOM 1603 O O . LEU A 1 218 ? -9.371 1.338 10.359 1.00 98.75 218 LEU A O 1
ATOM 1607 N N . HIS A 1 219 ? -10.992 0.197 11.408 1.00 98.69 219 HIS A N 1
ATOM 1608 C CA . HIS A 1 219 ? -11.176 -0.776 10.331 1.00 98.69 219 HIS A CA 1
ATOM 1609 C C . HIS A 1 219 ? -11.466 -0.091 8.986 1.00 98.69 219 HIS A C 1
ATOM 1611 O O . HIS A 1 219 ? -10.772 -0.359 8.005 1.00 98.69 219 HIS A O 1
ATOM 1617 N N . GLY A 1 220 ? -12.402 0.863 8.956 1.00 98.62 220 GLY A N 1
ATOM 1618 C CA . GLY A 1 220 ? -12.693 1.647 7.754 1.00 98.62 220 GLY A CA 1
ATOM 1619 C C . GLY A 1 220 ? -11.496 2.448 7.241 1.00 98.62 220 GLY A C 1
ATOM 1620 O O . GLY A 1 220 ? -11.297 2.559 6.031 1.00 98.62 220 GLY A O 1
ATOM 1621 N N . MET A 1 221 ? -10.661 2.987 8.136 1.00 98.69 221 MET A N 1
ATOM 1622 C CA . MET A 1 221 ? -9.446 3.710 7.742 1.00 98.69 221 MET A CA 1
ATOM 1623 C C . MET A 1 221 ? -8.393 2.780 7.131 1.00 98.69 221 MET A C 1
ATOM 1625 O O . MET A 1 221 ? -7.845 3.094 6.073 1.00 98.69 221 MET A O 1
ATOM 1629 N N . LEU A 1 222 ? -8.126 1.632 7.763 1.00 98.69 222 LEU A N 1
ATOM 1630 C CA . LEU A 1 222 ? -7.172 0.637 7.263 1.00 98.69 222 LEU A CA 1
ATOM 1631 C C . LEU A 1 222 ? -7.605 0.094 5.894 1.00 98.69 222 LEU A C 1
ATOM 1633 O O . LEU A 1 222 ? -6.770 -0.039 4.995 1.00 98.69 222 LEU A O 1
ATOM 1637 N N . GLU A 1 223 ? -8.905 -0.160 5.719 1.00 98.56 223 GLU A N 1
ATOM 1638 C CA . GLU A 1 223 ? -9.504 -0.534 4.435 1.00 98.56 223 GLU A CA 1
ATOM 1639 C C . GLU A 1 223 ? -9.435 0.586 3.396 1.00 98.56 223 GLU A C 1
ATOM 1641 O O . GLU A 1 223 ? -9.176 0.312 2.229 1.00 98.56 223 GLU A O 1
ATOM 1646 N N . GLY A 1 224 ? -9.643 1.845 3.788 1.00 98.62 224 GLY A N 1
ATOM 1647 C CA . GLY A 1 224 ? -9.513 2.991 2.887 1.00 98.62 224 GLY A CA 1
ATOM 1648 C C . GLY A 1 224 ? -8.102 3.140 2.327 1.00 98.62 224 GLY A C 1
ATOM 1649 O O . GLY A 1 224 ? -7.934 3.313 1.120 1.00 98.62 224 GLY A O 1
ATOM 1650 N N . ILE A 1 225 ? -7.086 2.988 3.179 1.00 98.62 225 ILE A N 1
ATOM 1651 C CA . ILE A 1 225 ? -5.683 2.990 2.742 1.00 98.62 225 ILE A CA 1
ATOM 1652 C C . ILE A 1 225 ? -5.396 1.779 1.842 1.00 98.62 225 ILE A C 1
ATOM 1654 O O . ILE A 1 225 ? -4.782 1.932 0.789 1.00 98.62 225 ILE A O 1
ATOM 1658 N N . ALA A 1 226 ? -5.875 0.586 2.205 1.00 98.62 226 ALA A N 1
ATOM 1659 C CA . ALA A 1 226 ? -5.687 -0.622 1.401 1.00 98.62 226 ALA A CA 1
ATOM 1660 C C . ALA A 1 226 ? -6.398 -0.546 0.030 1.00 98.62 226 ALA A C 1
ATOM 1662 O O . ALA A 1 226 ? -5.862 -1.023 -0.969 1.00 98.62 226 ALA A O 1
ATOM 1663 N N . ARG A 1 227 ? -7.556 0.125 -0.063 1.00 98.62 227 ARG A N 1
ATOM 1664 C CA . ARG A 1 227 ? -8.213 0.438 -1.345 1.00 98.62 227 ARG A CA 1
ATOM 1665 C C . ARG A 1 227 ? -7.366 1.378 -2.200 1.00 98.62 227 ARG A C 1
ATOM 1667 O O . ARG A 1 227 ? -7.228 1.139 -3.399 1.00 98.62 227 ARG A O 1
ATOM 1674 N N . ALA A 1 228 ? -6.774 2.414 -1.603 1.00 98.56 228 ALA A N 1
ATOM 1675 C CA . ALA A 1 228 ? -5.849 3.298 -2.313 1.00 98.56 228 ALA A CA 1
ATOM 1676 C C . ALA A 1 228 ? -4.594 2.541 -2.791 1.00 98.56 228 ALA A C 1
ATOM 1678 O O . ALA A 1 228 ? -4.125 2.766 -3.905 1.00 98.56 228 ALA A O 1
ATOM 1679 N N . GLU A 1 229 ? -4.075 1.601 -1.999 1.00 98.69 229 GLU A N 1
ATOM 1680 C CA . GLU A 1 229 ? -2.957 0.736 -2.394 1.00 98.69 229 GLU A CA 1
ATOM 1681 C C . GLU A 1 229 ? -3.316 -0.131 -3.606 1.00 98.69 229 GLU A C 1
ATOM 1683 O O . GLU A 1 229 ? -2.597 -0.128 -4.608 1.00 98.69 229 GLU A O 1
ATOM 1688 N N . ALA A 1 230 ? -4.452 -0.832 -3.535 1.00 98.62 230 ALA A N 1
ATOM 1689 C CA . ALA A 1 230 ? -4.944 -1.675 -4.618 1.00 98.62 230 ALA A CA 1
ATOM 1690 C C . ALA A 1 230 ? -5.165 -0.866 -5.899 1.00 98.62 230 ALA A C 1
ATOM 1692 O O . ALA A 1 230 ? -4.716 -1.275 -6.972 1.00 98.62 230 ALA A O 1
ATOM 1693 N N . LYS A 1 231 ? -5.754 0.331 -5.784 1.00 98.56 231 LYS A N 1
ATOM 1694 C CA . LYS A 1 231 ? -5.931 1.236 -6.922 1.00 98.56 231 LYS A CA 1
ATOM 1695 C C . LYS A 1 231 ? -4.596 1.723 -7.490 1.00 98.56 231 LYS A C 1
ATOM 1697 O O . LYS A 1 231 ? -4.477 1.895 -8.698 1.00 98.56 231 LYS A O 1
ATOM 1702 N N . GLY A 1 232 ? -3.579 1.894 -6.648 1.00 98.38 232 GLY A N 1
ATOM 1703 C CA . GLY A 1 232 ? -2.215 2.197 -7.074 1.00 98.38 232 GLY A CA 1
ATOM 1704 C C . GLY A 1 232 ? -1.598 1.103 -7.930 1.00 98.38 232 GLY A C 1
ATOM 1705 O O . GLY A 1 232 ? -1.106 1.394 -9.019 1.00 98.38 232 GLY A O 1
ATOM 1706 N N . TYR A 1 233 ? -1.649 -0.149 -7.484 1.00 98.56 233 TYR A N 1
ATOM 1707 C CA . TYR A 1 233 ? -1.142 -1.267 -8.283 1.00 98.56 233 TYR A CA 1
ATOM 1708 C C . TYR A 1 233 ? -1.968 -1.514 -9.547 1.00 98.56 233 TYR A C 1
ATOM 1710 O O . TYR A 1 233 ? -1.399 -1.828 -10.594 1.00 98.56 233 TYR A O 1
ATOM 1718 N N . GLU A 1 234 ? -3.285 -1.312 -9.487 1.00 98.44 234 GLU A N 1
ATOM 1719 C CA . GLU A 1 234 ? -4.143 -1.362 -10.668 1.00 98.44 234 GLU A CA 1
ATOM 1720 C C . GLU A 1 234 ? -3.757 -0.290 -11.691 1.00 98.44 234 GLU A C 1
ATOM 1722 O O . GLU A 1 234 ? -3.565 -0.622 -12.857 1.00 98.44 234 GLU A O 1
ATOM 1727 N N . LEU A 1 235 ? -3.546 0.957 -11.261 1.00 98.44 235 LEU A N 1
ATOM 1728 C CA . LEU A 1 235 ? -3.084 2.033 -12.137 1.00 98.44 235 LEU A CA 1
ATOM 1729 C C . LEU A 1 235 ? -1.733 1.691 -12.783 1.00 98.44 235 LEU A C 1
ATOM 1731 O O . LEU A 1 235 ? -1.545 1.912 -13.977 1.00 98.44 235 LEU A O 1
ATOM 1735 N N . LEU A 1 236 ? -0.783 1.124 -12.027 1.00 98.19 236 LEU A N 1
ATOM 1736 C CA . LEU A 1 236 ? 0.493 0.684 -12.604 1.00 98.19 236 LEU A CA 1
ATOM 1737 C C . LEU A 1 236 ? 0.282 -0.373 -13.69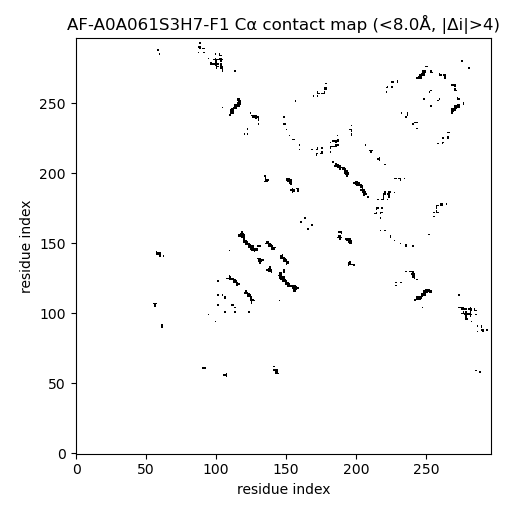7 1.00 98.19 236 LEU A C 1
ATOM 1739 O O . LEU A 1 236 ? 0.905 -0.287 -14.756 1.00 98.19 236 LEU A O 1
ATOM 1743 N N . ARG A 1 237 ? -0.612 -1.339 -13.465 1.00 97.69 237 ARG A N 1
ATOM 1744 C CA . ARG A 1 237 ? -0.981 -2.364 -14.450 1.00 97.69 237 ARG A CA 1
ATOM 1745 C C . ARG A 1 237 ? -1.650 -1.751 -15.684 1.00 97.69 237 ARG A C 1
ATOM 1747 O O . ARG A 1 237 ? -1.290 -2.119 -16.796 1.00 97.69 237 ARG A O 1
ATOM 1754 N N . GLU A 1 238 ? -2.589 -0.823 -15.508 1.00 97.69 238 GLU A N 1
ATOM 1755 C CA . GLU A 1 238 ? -3.269 -0.106 -16.601 1.00 97.69 238 GLU A CA 1
ATOM 1756 C C . GLU A 1 238 ? -2.283 0.680 -17.474 1.00 97.69 238 GLU A C 1
ATOM 1758 O O . GLU A 1 238 ? -2.441 0.739 -18.692 1.00 97.69 238 GLU A O 1
ATOM 1763 N N . LEU A 1 239 ? -1.226 1.225 -16.868 1.00 97.38 239 LEU A N 1
ATOM 1764 C CA . LEU A 1 239 ? -0.147 1.907 -17.580 1.00 97.38 239 LEU A CA 1
ATOM 1765 C C . LEU A 1 239 ? 0.840 0.945 -18.266 1.00 97.38 239 LEU A C 1
ATOM 1767 O O . LEU A 1 239 ? 1.704 1.404 -19.009 1.00 97.38 239 LEU A O 1
ATOM 1771 N N . GLY A 1 240 ? 0.713 -0.370 -18.060 1.00 97.56 240 GLY A N 1
ATOM 1772 C CA . GLY A 1 240 ? 1.512 -1.399 -18.731 1.00 97.56 240 GLY A CA 1
ATOM 1773 C C . GLY A 1 240 ? 2.625 -2.018 -17.884 1.00 97.56 240 GLY A C 1
ATOM 1774 O O . GLY A 1 240 ? 3.503 -2.685 -18.434 1.00 97.56 240 GLY A O 1
ATOM 1775 N N . ALA A 1 241 ? 2.631 -1.808 -16.565 1.00 97.44 241 ALA A N 1
ATOM 1776 C CA . ALA A 1 241 ? 3.562 -2.507 -15.686 1.00 97.44 241 ALA A CA 1
ATOM 1777 C C . ALA A 1 241 ? 3.270 -4.019 -15.638 1.00 97.44 241 ALA A C 1
ATOM 1779 O O . ALA A 1 241 ? 2.158 -4.471 -15.921 1.00 97.44 241 ALA A O 1
ATOM 1780 N N . SER A 1 242 ? 4.273 -4.811 -15.248 1.00 97.31 242 SER A N 1
ATOM 1781 C CA . SER A 1 242 ? 4.101 -6.255 -15.044 1.00 97.31 242 SER A CA 1
ATOM 1782 C C . SER A 1 242 ? 2.976 -6.567 -14.035 1.00 97.31 242 SER A C 1
ATOM 1784 O O . SER A 1 242 ? 2.789 -5.798 -13.090 1.00 97.31 242 SER A O 1
ATOM 1786 N N . PRO A 1 243 ? 2.237 -7.686 -14.191 1.00 97.19 243 PRO A N 1
ATOM 1787 C CA . PRO A 1 243 ? 1.195 -8.076 -13.242 1.00 97.19 243 PRO A CA 1
ATOM 1788 C C . PRO A 1 243 ? 1.748 -8.243 -11.827 1.00 97.19 243 PRO A C 1
ATOM 1790 O O . PRO A 1 243 ? 2.801 -8.855 -11.646 1.00 97.19 243 PRO A O 1
ATOM 1793 N N . LEU A 1 244 ? 1.025 -7.730 -10.831 1.00 98.38 244 LEU A N 1
ATOM 1794 C CA . LEU A 1 244 ? 1.396 -7.877 -9.428 1.00 98.38 244 LEU A CA 1
ATOM 1795 C C . LEU A 1 244 ? 1.347 -9.360 -9.021 1.00 98.38 244 LEU A C 1
ATOM 1797 O O . LEU A 1 244 ? 0.356 -10.041 -9.275 1.0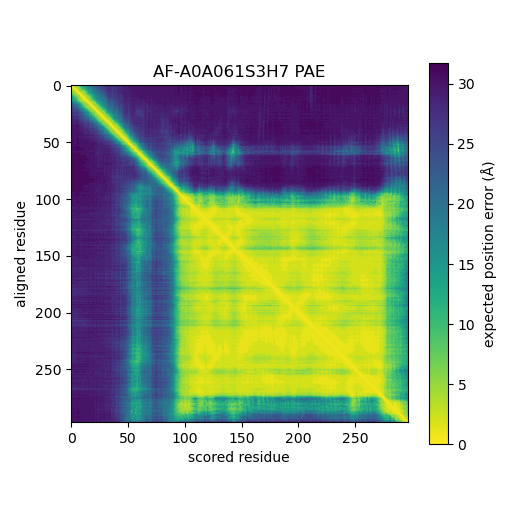0 98.38 244 LEU A O 1
ATOM 1801 N N . LYS A 1 245 ? 2.412 -9.847 -8.381 1.00 97.88 245 LYS A N 1
ATOM 1802 C CA . LYS A 1 245 ? 2.547 -11.234 -7.903 1.00 97.88 245 LYS A CA 1
ATOM 1803 C C . LYS A 1 245 ? 2.547 -11.346 -6.384 1.00 97.88 245 LYS A C 1
ATOM 1805 O O . LYS A 1 245 ? 2.021 -12.310 -5.842 1.00 97.88 245 LYS A O 1
ATOM 1810 N N . ARG A 1 246 ? 3.205 -10.402 -5.708 1.00 97.25 246 ARG A N 1
ATOM 1811 C CA . ARG A 1 246 ? 3.429 -10.418 -4.259 1.00 97.25 246 ARG A CA 1
ATOM 1812 C C . ARG A 1 246 ? 3.790 -9.026 -3.765 1.00 97.25 246 ARG A C 1
ATOM 1814 O O . ARG A 1 246 ? 4.508 -8.298 -4.452 1.00 97.25 246 ARG A O 1
ATOM 1821 N N . VAL A 1 247 ? 3.368 -8.698 -2.547 1.00 97.38 247 VAL A N 1
ATOM 1822 C CA . VAL A 1 247 ? 3.732 -7.450 -1.869 1.00 97.38 247 VAL A CA 1
ATOM 1823 C C . VAL A 1 247 ? 4.445 -7.738 -0.549 1.00 97.38 247 VAL A C 1
ATOM 1825 O O . VAL A 1 247 ? 3.922 -8.420 0.329 1.00 97.38 247 VAL A O 1
ATOM 1828 N N . LEU A 1 248 ? 5.636 -7.177 -0.367 1.00 95.69 248 LEU A N 1
ATOM 1829 C CA . LEU A 1 248 ? 6.262 -7.048 0.947 1.00 95.69 248 LEU A CA 1
ATOM 1830 C C . LEU A 1 248 ? 5.963 -5.679 1.551 1.00 95.69 248 LEU A C 1
ATOM 1832 O O . LEU A 1 248 ? 5.781 -4.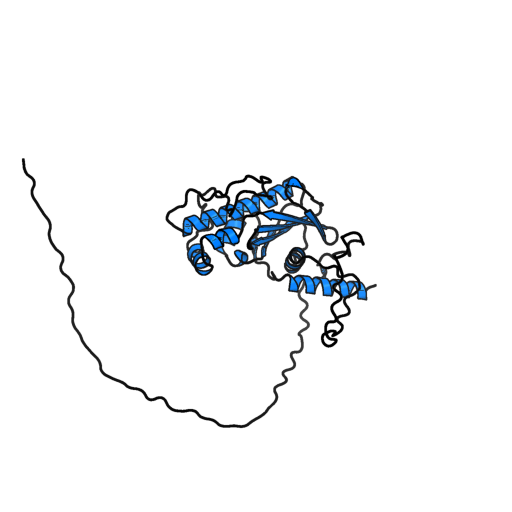687 0.852 1.00 95.69 248 LEU A O 1
ATOM 1836 N N . THR A 1 249 ? 5.917 -5.619 2.873 1.00 93.56 249 THR A N 1
ATOM 1837 C CA . THR A 1 249 ? 5.483 -4.428 3.604 1.00 93.56 249 THR A CA 1
ATOM 1838 C C . THR A 1 249 ? 6.624 -3.895 4.449 1.00 93.56 249 THR A C 1
ATOM 1840 O O . THR A 1 249 ? 7.229 -4.640 5.218 1.00 93.56 249 THR A O 1
ATOM 1843 N N . ALA A 1 250 ? 6.906 -2.606 4.315 1.00 89.75 250 ALA A N 1
ATOM 1844 C CA . ALA A 1 250 ? 7.867 -1.868 5.127 1.00 89.75 250 ALA A CA 1
ATOM 1845 C C . ALA A 1 250 ? 7.168 -0.714 5.871 1.00 89.75 250 ALA A C 1
ATOM 1847 O O . ALA A 1 250 ? 6.010 -0.397 5.595 1.00 89.75 250 ALA A O 1
ATOM 1848 N N . GLY A 1 251 ? 7.879 -0.067 6.797 1.00 85.56 251 GLY A N 1
ATOM 1849 C CA . GLY A 1 251 ? 7.344 1.031 7.612 1.00 85.56 251 GLY A CA 1
ATOM 1850 C C . GLY A 1 251 ? 6.544 0.561 8.832 1.00 85.56 251 GLY A C 1
ATOM 1851 O O . GLY A 1 251 ? 6.344 -0.636 9.040 1.00 85.56 251 GLY A O 1
ATOM 1852 N N . GLY A 1 252 ? 6.092 1.512 9.656 1.00 85.12 252 GLY A N 1
ATOM 1853 C CA . GLY 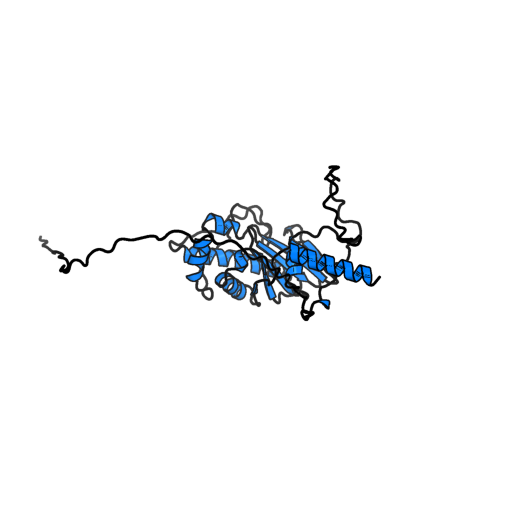A 1 252 ? 5.423 1.223 10.932 1.00 85.12 252 GLY A CA 1
ATOM 1854 C C . GLY A 1 252 ? 4.169 0.353 10.785 1.00 85.12 252 GLY A C 1
ATOM 1855 O O . GLY A 1 252 ? 3.933 -0.537 11.607 1.00 85.12 252 GLY A O 1
ATOM 1856 N N . GLY A 1 253 ? 3.423 0.528 9.688 1.00 87.69 253 GLY A N 1
ATOM 1857 C CA . GLY A 1 253 ? 2.221 -0.259 9.394 1.00 87.69 253 GLY A CA 1
ATOM 1858 C C . GLY A 1 253 ? 2.476 -1.748 9.134 1.00 87.69 253 GLY A C 1
ATOM 1859 O O . GLY A 1 253 ? 1.559 -2.552 9.285 1.00 87.69 253 GLY A O 1
ATOM 1860 N N . ALA A 1 254 ? 3.713 -2.143 8.804 1.00 88.62 254 ALA A N 1
ATOM 1861 C CA . ALA A 1 254 ? 4.064 -3.538 8.528 1.00 88.62 254 ALA A CA 1
ATOM 1862 C C . ALA A 1 254 ? 3.931 -4.455 9.756 1.00 88.62 254 ALA A C 1
ATOM 1864 O O . ALA A 1 254 ? 3.762 -5.660 9.614 1.00 88.62 254 ALA A O 1
ATOM 1865 N N . SER A 1 255 ? 3.985 -3.890 10.965 1.00 89.69 255 SER A N 1
ATOM 1866 C CA . SER A 1 255 ? 3.857 -4.642 12.219 1.00 89.69 255 SER A CA 1
ATOM 1867 C C . SER A 1 255 ? 2.420 -5.066 12.550 1.00 89.69 255 SER A C 1
ATOM 1869 O O . SER A 1 255 ? 2.216 -5.808 13.508 1.00 89.69 255 SER A O 1
ATOM 1871 N N . ASN A 1 256 ? 1.424 -4.618 11.775 1.00 95.31 256 ASN A N 1
ATOM 1872 C CA . ASN A 1 256 ? 0.014 -4.896 12.024 1.00 95.31 256 ASN A CA 1
ATOM 1873 C C . ASN A 1 256 ? -0.468 -6.124 11.214 1.00 95.31 256 ASN A C 1
ATOM 1875 O O . ASN A 1 256 ? -0.713 -6.011 10.004 1.00 95.31 256 ASN A O 1
ATOM 1879 N N . PRO A 1 257 ? -0.651 -7.303 11.847 1.00 96.19 257 PRO A N 1
ATOM 1880 C CA . PRO A 1 257 ? -1.060 -8.518 11.139 1.00 96.19 257 PRO A CA 1
ATOM 1881 C C . PRO A 1 257 ? -2.494 -8.430 10.603 1.00 96.19 257 PRO A C 1
ATOM 1883 O O . PRO A 1 257 ? -2.794 -8.970 9.539 1.00 96.19 257 PRO A O 1
ATOM 1886 N N . LYS A 1 258 ? -3.379 -7.703 11.293 1.00 97.81 258 LYS A N 1
ATOM 1887 C CA . LYS A 1 258 ? -4.772 -7.504 10.872 1.00 97.81 258 LYS A CA 1
ATOM 1888 C C . LYS A 1 258 ? -4.836 -6.658 9.610 1.00 97.81 258 LYS A C 1
ATOM 1890 O O . LYS A 1 258 ? -5.527 -7.012 8.658 1.00 97.81 258 LYS A O 1
ATOM 1895 N N . TRP A 1 259 ? -4.034 -5.599 9.557 1.00 97.94 259 TRP A N 1
ATOM 1896 C CA . TRP A 1 259 ? -3.919 -4.779 8.356 1.00 97.94 259 TRP A CA 1
ATOM 1897 C C . TRP A 1 259 ? -3.284 -5.538 7.188 1.00 97.94 259 TRP A C 1
ATOM 1899 O O . TRP A 1 259 ? -3.730 -5.403 6.050 1.00 97.94 259 TRP A O 1
ATOM 1909 N N . THR A 1 260 ? -2.293 -6.389 7.466 1.00 97.88 260 THR A N 1
ATOM 1910 C CA . THR A 1 260 ? -1.699 -7.287 6.463 1.00 97.88 260 THR A CA 1
ATOM 1911 C C . THR A 1 260 ? -2.762 -8.190 5.830 1.00 97.88 260 THR A C 1
ATOM 1913 O O . THR A 1 260 ? -2.843 -8.264 4.606 1.00 97.88 260 THR A O 1
ATOM 1916 N N . ALA A 1 261 ? -3.637 -8.794 6.639 1.00 98.19 261 ALA A N 1
ATOM 1917 C CA . ALA A 1 261 ? -4.730 -9.633 6.148 1.00 98.19 261 ALA A CA 1
ATOM 1918 C C . ALA A 1 261 ? -5.773 -8.849 5.323 1.00 98.19 261 ALA A C 1
ATOM 1920 O O . ALA A 1 261 ? -6.169 -9.311 4.252 1.00 98.19 261 ALA A O 1
ATOM 1921 N N . ILE A 1 262 ? -6.160 -7.641 5.757 1.00 98.50 262 ILE A N 1
ATOM 1922 C CA . ILE A 1 262 ? -7.060 -6.752 4.992 1.00 98.50 262 ILE A CA 1
ATOM 1923 C C . ILE A 1 262 ? -6.481 -6.464 3.603 1.00 98.50 262 ILE A C 1
ATOM 1925 O O . ILE A 1 262 ? -7.179 -6.580 2.593 1.00 98.50 262 ILE A O 1
ATOM 1929 N N . ARG A 1 263 ? -5.194 -6.104 3.551 1.00 98.50 263 ARG A N 1
ATOM 1930 C CA . ARG A 1 263 ? -4.487 -5.794 2.305 1.00 98.50 263 ARG A CA 1
ATOM 1931 C C . ARG A 1 263 ? -4.390 -7.012 1.399 1.00 98.50 263 ARG A C 1
ATOM 1933 O O . ARG A 1 263 ? -4.678 -6.893 0.216 1.00 98.50 263 ARG A O 1
ATOM 1940 N N . GLN A 1 264 ? -4.070 -8.183 1.947 1.00 98.31 264 GLN A N 1
ATOM 1941 C CA . GLN A 1 264 ? -4.032 -9.432 1.184 1.00 98.31 264 GLN A CA 1
ATOM 1942 C C . GLN A 1 264 ? -5.377 -9.741 0.521 1.00 98.31 264 GLN A C 1
ATOM 1944 O O . GLN A 1 264 ? -5.419 -10.032 -0.674 1.00 98.31 264 GLN A O 1
ATOM 1949 N N . ARG A 1 265 ? -6.484 -9.599 1.258 1.00 97.50 265 ARG A N 1
ATOM 1950 C CA . ARG A 1 265 ? -7.839 -9.772 0.713 1.00 97.50 265 ARG A CA 1
ATOM 1951 C C . ARG A 1 265 ? -8.127 -8.797 -0.435 1.00 97.50 265 ARG A C 1
ATOM 1953 O O . ARG A 1 265 ? -8.722 -9.198 -1.427 1.00 97.50 265 ARG A O 1
ATOM 1960 N N . MET A 1 266 ? -7.728 -7.531 -0.303 1.00 97.44 266 MET A N 1
ATOM 1961 C CA . MET A 1 266 ? -8.004 -6.498 -1.313 1.00 97.44 266 MET A CA 1
ATOM 1962 C C . MET 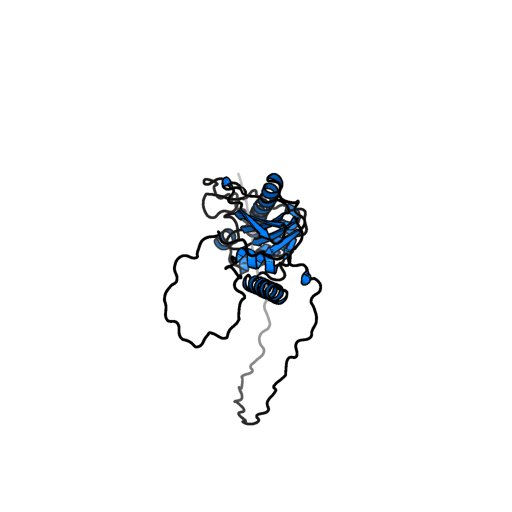A 1 266 ? -7.105 -6.588 -2.548 1.00 97.44 266 MET A C 1
ATOM 1964 O O . MET A 1 266 ? -7.557 -6.294 -3.651 1.00 97.44 266 MET A O 1
ATOM 1968 N N . LEU A 1 267 ? -5.842 -6.971 -2.370 1.00 98.06 267 LEU A N 1
ATOM 1969 C CA . LEU A 1 267 ? -4.867 -7.066 -3.455 1.00 98.06 267 LEU A CA 1
ATOM 1970 C C . LEU A 1 267 ? -4.973 -8.385 -4.228 1.00 98.06 267 LEU A C 1
ATOM 1972 O O . LEU A 1 267 ? -4.559 -8.439 -5.383 1.00 98.06 267 LEU A O 1
ATOM 1976 N N . GLY A 1 268 ? -5.493 -9.446 -3.604 1.00 97.75 268 GLY A N 1
ATOM 1977 C CA . GLY A 1 268 ? -5.617 -10.766 -4.229 1.00 97.75 268 GLY A CA 1
ATOM 1978 C C . GLY A 1 268 ? -4.279 -11.477 -4.467 1.00 97.75 268 GLY A C 1
ATOM 1979 O O . GLY A 1 268 ? -4.224 -12.432 -5.237 1.00 97.75 268 GLY A O 1
ATOM 1980 N N . VAL A 1 269 ? -3.206 -11.018 -3.818 1.00 98.25 269 VAL A N 1
ATOM 1981 C CA . VAL A 1 269 ? -1.858 -11.603 -3.869 1.00 98.25 269 VAL A CA 1
ATOM 1982 C C . VAL A 1 269 ? -1.293 -11.739 -2.463 1.00 98.25 269 VAL A C 1
ATOM 1984 O O . VAL A 1 269 ? -1.762 -11.069 -1.544 1.00 98.25 269 VAL A O 1
ATOM 1987 N N . ASP A 1 270 ? -0.252 -12.552 -2.297 1.00 97.50 270 ASP A N 1
ATOM 1988 C CA . ASP A 1 270 ? 0.418 -12.709 -1.008 1.00 97.50 270 ASP A CA 1
ATOM 1989 C C . ASP A 1 270 ? 0.983 -11.377 -0.503 1.00 97.50 270 ASP A C 1
ATOM 1991 O O . ASP A 1 270 ? 1.722 -10.680 -1.213 1.00 97.50 270 ASP A O 1
ATOM 1995 N N . VAL A 1 271 ? 0.677 -11.053 0.757 1.00 97.69 271 VAL A N 1
ATOM 1996 C CA . VAL A 1 271 ? 1.191 -9.862 1.437 1.00 97.69 271 VAL A CA 1
ATOM 1997 C C . VAL A 1 271 ? 1.975 -10.282 2.671 1.00 97.69 271 VAL A C 1
ATOM 1999 O O . VAL A 1 271 ? 1.459 -10.951 3.561 1.00 97.69 271 VAL A O 1
ATOM 2002 N N . GLY A 1 272 ? 3.240 -9.876 2.738 1.00 94.12 272 GLY A N 1
ATOM 2003 C CA . GLY A 1 272 ? 4.136 -10.215 3.841 1.00 94.12 272 GLY A CA 1
ATOM 2004 C C . GLY A 1 272 ? 4.832 -9.002 4.440 1.00 94.12 272 GLY A C 1
ATOM 2005 O O . GLY A 1 272 ? 4.791 -7.900 3.896 1.00 94.12 272 GLY A O 1
ATOM 2006 N N . VAL A 1 273 ? 5.518 -9.214 5.558 1.00 91.75 273 VAL A N 1
ATOM 2007 C CA . VAL A 1 273 ? 6.427 -8.226 6.150 1.00 91.75 273 VAL A CA 1
ATOM 2008 C C . VAL A 1 273 ? 7.787 -8.342 5.468 1.00 91.75 273 VAL A C 1
ATOM 2010 O O . VAL A 1 273 ? 8.271 -9.453 5.243 1.00 91.75 273 VAL A O 1
ATOM 2013 N N . SER A 1 274 ? 8.408 -7.213 5.123 1.00 85.88 274 SER A N 1
ATOM 2014 C CA . SER A 1 274 ? 9.781 -7.223 4.618 1.00 85.88 274 SER A CA 1
ATOM 2015 C C . SER A 1 274 ? 10.725 -7.709 5.723 1.00 85.88 274 SER A C 1
ATOM 2017 O O . SER A 1 274 ? 10.704 -7.140 6.816 1.00 85.88 274 SER A O 1
ATOM 2019 N N . PRO A 1 275 ? 11.584 -8.714 5.470 1.00 77.75 275 PRO A N 1
ATOM 2020 C CA . PRO A 1 275 ? 12.522 -9.209 6.476 1.00 77.75 275 PRO A CA 1
ATOM 2021 C C . PRO A 1 275 ? 13.555 -8.148 6.875 1.00 77.75 275 PRO A C 1
ATOM 2023 O O . PRO A 1 275 ? 14.143 -8.235 7.950 1.00 77.75 275 PRO A O 1
ATOM 2026 N N . GLN A 1 276 ? 13.794 -7.161 6.007 1.00 75.38 276 GLN A N 1
ATOM 2027 C CA . GLN A 1 276 ? 14.708 -6.048 6.232 1.00 75.38 276 GLN A CA 1
ATOM 2028 C C . GLN A 1 276 ? 14.056 -4.773 5.689 1.00 75.38 276 GLN A C 1
ATOM 2030 O O . GLN A 1 276 ? 13.875 -4.617 4.482 1.00 75.38 276 GLN A O 1
ATOM 2035 N N . ALA A 1 277 ? 13.659 -3.873 6.587 1.00 64.38 277 ALA A N 1
ATOM 2036 C CA . ALA A 1 277 ? 13.024 -2.600 6.229 1.00 64.38 277 ALA A CA 1
ATOM 2037 C C . ALA A 1 277 ? 14.015 -1.422 6.206 1.00 64.38 277 ALA A C 1
ATOM 2039 O O . ALA A 1 277 ? 13.692 -0.347 5.703 1.00 64.38 277 ALA A O 1
ATOM 2040 N N . GLU A 1 278 ? 15.221 -1.624 6.740 1.00 65.44 278 GLU A N 1
ATOM 2041 C CA . GLU A 1 278 ? 16.216 -0.572 6.908 1.00 65.44 278 GLU A CA 1
ATOM 2042 C C . GLU A 1 278 ? 16.897 -0.209 5.585 1.00 65.44 278 GLU A C 1
ATOM 2044 O O . GLU A 1 278 ? 17.570 -1.029 4.952 1.00 65.44 278 GLU A O 1
ATOM 2049 N N . ALA A 1 279 ? 16.799 1.065 5.200 1.00 64.62 279 ALA A N 1
ATOM 2050 C CA . ALA A 1 279 ? 17.502 1.601 4.036 1.00 64.62 279 ALA A CA 1
ATOM 2051 C C . ALA A 1 279 ? 19.027 1.406 4.143 1.00 64.62 279 ALA A C 1
ATOM 2053 O O . ALA A 1 279 ? 19.694 1.136 3.145 1.00 64.62 279 ALA A O 1
ATOM 2054 N N . SER A 1 280 ? 19.578 1.470 5.359 1.00 66.19 280 SER A N 1
ATOM 2055 C CA . SER A 1 280 ? 21.003 1.248 5.625 1.00 66.19 280 SER A CA 1
ATOM 2056 C C . SER A 1 280 ? 21.464 -0.168 5.255 1.00 66.19 280 SER A C 1
ATOM 2058 O O . SER A 1 280 ? 22.549 -0.336 4.692 1.00 66.19 280 SER A O 1
ATOM 2060 N N . TYR A 1 281 ? 20.623 -1.182 5.480 1.00 64.50 281 TYR A N 1
ATOM 2061 C CA . TYR A 1 281 ? 20.905 -2.561 5.084 1.00 64.50 281 TYR A CA 1
ATOM 2062 C C . TYR A 1 281 ? 20.963 -2.699 3.559 1.00 64.50 281 TYR A C 1
ATOM 2064 O O . TYR A 1 281 ? 21.914 -3.260 3.012 1.00 64.50 281 TYR A O 1
ATOM 2072 N N . GLY A 1 282 ? 19.997 -2.108 2.854 1.00 65.75 282 GLY A N 1
ATOM 2073 C CA . GLY A 1 282 ? 19.991 -2.089 1.392 1.00 65.75 282 GLY A CA 1
ATOM 2074 C C . GLY A 1 282 ? 21.176 -1.336 0.789 1.00 65.75 282 GLY A C 1
ATOM 2075 O O . GLY A 1 282 ? 21.776 -1.796 -0.182 1.00 65.75 282 GLY A O 1
ATOM 2076 N N . ALA A 1 283 ? 21.579 -0.220 1.399 1.00 64.50 283 ALA A N 1
ATOM 2077 C CA . ALA A 1 283 ? 22.775 0.514 0.995 1.00 64.50 283 ALA A CA 1
ATOM 2078 C C . ALA A 1 283 ? 24.048 -0.338 1.163 1.00 64.50 283 ALA A C 1
ATOM 2080 O O . ALA A 1 283 ? 24.906 -0.344 0.278 1.00 64.50 283 ALA A O 1
ATOM 2081 N N . ALA A 1 284 ? 24.151 -1.112 2.249 1.00 68.69 284 ALA A N 1
ATOM 2082 C CA . ALA A 1 284 ? 25.264 -2.033 2.474 1.00 68.69 284 ALA A CA 1
ATOM 2083 C C . ALA A 1 284 ? 25.298 -3.185 1.450 1.00 68.69 284 ALA A C 1
ATOM 2085 O O . ALA A 1 284 ? 26.378 -3.543 0.971 1.00 68.69 284 ALA A O 1
ATOM 2086 N N . LEU A 1 285 ? 24.138 -3.73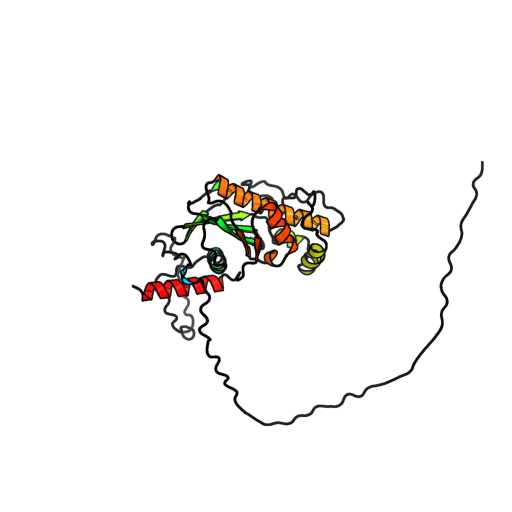9 1.068 1.00 70.25 285 LEU A N 1
ATOM 2087 C CA . LEU A 1 285 ? 24.043 -4.753 0.009 1.00 70.25 285 LEU A CA 1
ATOM 2088 C C . LEU A 1 285 ? 24.562 -4.218 -1.330 1.00 70.25 285 LEU A C 1
ATOM 2090 O O . LEU A 1 285 ? 25.379 -4.873 -1.981 1.00 70.25 285 LEU A O 1
ATOM 2094 N N . LEU A 1 286 ? 24.150 -3.005 -1.699 1.00 66.00 286 LEU A N 1
ATOM 2095 C CA . LEU A 1 286 ? 24.586 -2.355 -2.935 1.00 66.00 286 LEU A CA 1
ATOM 2096 C C . LEU A 1 286 ? 26.073 -2.008 -2.917 1.00 66.00 286 LEU A C 1
ATOM 2098 O O . LEU A 1 286 ? 26.762 -2.231 -3.911 1.00 66.00 286 LEU A O 1
ATOM 2102 N N . ALA A 1 287 ? 26.596 -1.526 -1.788 1.00 70.75 287 ALA A N 1
ATOM 2103 C CA . ALA A 1 287 ? 28.024 -1.268 -1.628 1.00 70.75 287 ALA A CA 1
ATOM 2104 C C . ALA A 1 287 ? 28.852 -2.552 -1.803 1.00 70.75 287 ALA A C 1
ATOM 2106 O O . ALA A 1 287 ? 29.877 -2.543 -2.488 1.00 70.75 287 ALA A O 1
ATOM 2107 N N . ARG A 1 288 ? 28.386 -3.675 -1.240 1.00 70.38 288 ARG A N 1
ATOM 2108 C CA . ARG A 1 288 ? 29.035 -4.982 -1.406 1.00 70.38 288 ARG A CA 1
ATOM 2109 C C . ARG A 1 288 ? 29.011 -5.449 -2.862 1.00 70.38 288 ARG A C 1
ATOM 2111 O O . ARG A 1 288 ? 30.027 -5.949 -3.336 1.00 70.38 288 ARG A O 1
ATOM 2118 N N . GLN A 1 289 ? 27.895 -5.262 -3.566 1.00 67.19 289 GLN A N 1
ATOM 2119 C CA . GLN A 1 289 ? 27.765 -5.637 -4.976 1.00 67.19 289 GLN A CA 1
ATOM 2120 C C . GLN A 1 289 ? 28.632 -4.758 -5.891 1.00 67.19 289 GLN A C 1
ATOM 2122 O O . GLN A 1 289 ? 29.330 -5.262 -6.767 1.00 67.19 289 GLN A O 1
ATOM 2127 N N . GLY A 1 290 ? 28.669 -3.445 -5.649 1.00 62.78 290 GLY A N 1
ATOM 2128 C CA . GLY A 1 290 ? 29.580 -2.542 -6.355 1.00 62.78 290 GLY A CA 1
ATOM 2129 C C . GLY A 1 290 ? 31.048 -2.928 -6.146 1.00 62.78 290 GLY A C 1
ATOM 2130 O O . GLY A 1 290 ? 31.834 -2.920 -7.092 1.00 62.78 290 GLY A O 1
ATOM 2131 N N . ALA A 1 291 ? 31.412 -3.343 -4.929 1.00 61.44 291 ALA A N 1
ATOM 2132 C CA . ALA A 1 291 ? 32.756 -3.824 -4.618 1.00 61.44 291 ALA A CA 1
ATOM 2133 C C . ALA A 1 291 ? 33.089 -5.182 -5.262 1.00 61.44 291 ALA A C 1
ATOM 2135 O O . ALA A 1 291 ? 34.251 -5.412 -5.588 1.00 61.44 291 ALA A O 1
ATOM 2136 N N . SER A 1 292 ? 32.119 -6.083 -5.454 1.00 57.97 292 SER A N 1
ATOM 2137 C CA . SER A 1 292 ? 32.355 -7.358 -6.146 1.00 57.97 292 SER A CA 1
ATOM 2138 C C . SER A 1 292 ? 32.512 -7.174 -7.653 1.00 57.97 292 SER A C 1
ATOM 2140 O O . SER A 1 292 ? 33.397 -7.790 -8.236 1.00 57.97 292 SER A O 1
ATOM 2142 N N . VAL A 1 293 ? 31.722 -6.286 -8.269 1.00 55.22 293 VAL A N 1
ATOM 2143 C CA . VAL A 1 293 ? 31.865 -5.936 -9.694 1.00 55.22 293 VAL A CA 1
ATOM 2144 C C . VAL A 1 293 ? 33.223 -5.283 -9.953 1.00 55.22 293 VAL A C 1
ATOM 2146 O O . VAL A 1 293 ? 33.938 -5.720 -10.844 1.00 55.22 293 VAL A O 1
ATOM 2149 N N . ALA A 1 294 ? 33.633 -4.327 -9.113 1.00 49.91 294 ALA A N 1
ATOM 2150 C CA . ALA A 1 294 ? 34.933 -3.659 -9.231 1.00 49.91 294 ALA A CA 1
ATOM 2151 C C . ALA A 1 294 ? 36.147 -4.579 -8.989 1.00 49.91 294 ALA A C 1
ATOM 2153 O O . ALA A 1 294 ? 37.268 -4.195 -9.297 1.00 49.91 294 ALA A O 1
ATOM 2154 N N . ARG A 1 295 ? 35.948 -5.761 -8.390 1.00 46.31 295 ARG A N 1
ATOM 2155 C CA . ARG A 1 295 ? 36.994 -6.784 -8.209 1.00 46.31 295 ARG A CA 1
ATOM 2156 C C . ARG A 1 295 ? 37.051 -7.799 -9.352 1.00 46.31 295 ARG A C 1
ATOM 2158 O O . ARG A 1 295 ? 38.021 -8.545 -9.422 1.00 46.31 295 ARG A O 1
ATOM 2165 N N . ALA A 1 296 ? 36.000 -7.879 -10.167 1.00 46.59 296 ALA A N 1
ATOM 2166 C CA . ALA A 1 296 ? 35.895 -8.797 -11.299 1.00 46.59 296 ALA A CA 1
ATOM 2167 C C . ALA A 1 296 ? 36.310 -8.152 -12.637 1.00 46.59 296 ALA A C 1
ATOM 2169 O O . ALA A 1 296 ? 36.522 -8.871 -13.610 1.00 46.59 296 ALA A O 1
ATOM 2170 N N . THR A 1 297 ? 36.412 -6.821 -12.672 1.00 41.47 297 THR A N 1
ATOM 2171 C CA . THR A 1 297 ? 36.986 -6.001 -13.754 1.00 41.47 297 THR A CA 1
ATOM 2172 C C . THR A 1 297 ? 38.439 -5.662 -13.472 1.00 41.47 297 THR A C 1
ATOM 2174 O O . THR A 1 297 ? 39.243 -5.690 -14.424 1.00 41.47 297 THR A O 1
#

Secondary structure (DSSP, 8-state):
------------PPP-----------------------------PPP--PPTTGGGSPP-----S-S---S--------TT--------TT-----HHHHHHHHTT--STTEEEEEESSSEEEEEEESS---BTTTTBEEEEETTEEEEEEEES-SHHHHHTT--HHHHHHHHHT--SSS------B--SSS-B-SSS-BTT---B--S--S-HHHHHHHHHHHHHHHHHHHHHHHHHTTPPPP-EEEEESGGGG-HHHHHHHHHHHSSEEEE-S---HHHHHHHHHHHHHHHHHH-